Protein AF-S9P5D5-F1 (afdb_monomer)

Radius of gyration: 23.54 Å; Cα contacts (8 Å, |Δi|>4): 338; chains: 1; bounding box: 49×28×83 Å

Solvent-accessible surface area (backbone atoms only — not comparable to full-atom values): 11430 Å² total; per-residue (Å²): 136,85,80,80,78,73,77,80,72,58,59,52,77,38,70,68,33,42,52,42,41,52,22,45,41,43,21,59,66,25,72,74,50,70,51,49,67,52,36,27,52,13,35,52,22,10,43,58,36,42,64,43,55,68,62,37,68,78,39,32,83,41,67,35,84,41,88,90,43,80,36,33,36,44,57,51,28,55,48,21,45,52,46,33,55,52,56,43,63,40,78,21,67,39,20,35,42,36,58,42,40,35,32,29,39,56,44,99,86,72,47,71,45,68,50,39,75,53,76,65,59,102,84,52,74,61,59,74,50,82,43,60,64,91,69,61,72,79,78,71,76,67,58,78,90,52,93,50,43,67,65,38,51,52,57,44,31,73,73,56,34,89,73,33,47,66,35,62,60,87,68,76,43,79,40,58,48,99,85,69,47,77,45,34,36,36,35,56,31,37,33,40,30,68,49,72,53,31,61,76,77,57,58,116

Sequence (204 aa):
MAIVVGACTPFATTQAGKDYTANYNRAVAGEQATDALTLREAYRASRQCGEADYAVREHAGEQLSTVSGPLTMKAASQRCQALTQQLRQKPIQGCGTREFTVFSKIQGDGTWTPPAVLFFSKSEEKSYVPVACPEVPPPPPPPVSEPGFDKVVAALQEKCGPEAQIHIPGEWSLRTNERGVVVRRERTVDCFVKGTRSDWWLEP

Organism: Cystobacter fuscus (strain ATCC 25194 / DSM 2262 / NBRC 100088 / M29) (NCBI:txid1242864)

pLDDT: mean 75.18, std 14.97, range [32.84, 92.5]

Nearest PDB structures (foldseek):
  9brc-assembly1_a  TM=5.171E-01  e=3.123E+00  Rattus norvegicus
  9b8q-assembly1_a  TM=4.304E-01  e=3.123E+00  Rattus norvegicus
  8eau-assembly1_a  TM=2.314E-01  e=1.545E+00  Saccharomyces cerevisiae

Foldseek 3Di:
DDDPPPPPDFPCPDPNVVLLQVLLQLLVVLLPDQALVSLLSNLVSLCVNLPVVVCCVVQVQTWHQHPVGIDGSVRSNVVSVVSNVVSLQDWHQWWFKDKWKWKWWQDPVRDTDQIDTDDDPLPDDPDPDTDPLVPDDDDDPAPDDDPRCVVVVVVVCVVLPVPKDKHFDDDWDFDADPVRHTTMTMTMMMTTHGGIDRHPSNRD

Mean predicted aligned error: 11.99 Å

Secondary structure (DSSP, 8-state):
----------GGGSHHHHHHHHHHHHHHHGGG--SHHHHHHHHHHHHHHHH-HHHHHHSTT-EEEETTEEEEHHHHHHHHHHHHHHHHH--EEEEEEEEEEEEEEB-TTSPBPPPEEE---TT----EEEE-GGGSPPPPPPPP--TT-HHHHHHHHHHH-TTPEEE--SPPEEEE-TTS-EEEEEEEEEEEEEEEESSSSS--

Structure (mmCIF, N/CA/C/O backbone):
data_AF-S9P5D5-F1
#
_entry.id   AF-S9P5D5-F1
#
loop_
_atom_site.group_PDB
_atom_site.id
_atom_site.type_symbol
_atom_site.label_atom_id
_atom_site.label_alt_id
_atom_site.label_comp_id
_atom_site.label_asym_id
_atom_site.label_entity_id
_atom_site.label_seq_id
_atom_site.pdbx_PDB_ins_code
_atom_site.Cartn_x
_atom_site.Cartn_y
_atom_site.Cartn_z
_atom_site.occupancy
_atom_site.B_iso_or_equiv
_atom_site.auth_seq_id
_atom_site.auth_comp_id
_atom_site.auth_asym_id
_atom_site.auth_atom_id
_atom_site.pdbx_PDB_model_num
ATOM 1 N N . MET A 1 1 ? 9.876 18.197 55.977 1.00 40.75 1 MET A N 1
ATOM 2 C CA . MET A 1 1 ? 10.272 17.620 54.676 1.00 40.75 1 MET A CA 1
ATOM 3 C C . MET A 1 1 ? 8.987 17.151 54.006 1.00 40.75 1 MET A C 1
ATOM 5 O O . MET A 1 1 ? 8.393 16.196 54.483 1.00 40.75 1 MET A O 1
ATOM 9 N N . ALA A 1 2 ? 8.460 17.909 53.043 1.00 33.38 2 ALA A N 1
ATOM 10 C CA . ALA A 1 2 ? 7.208 17.567 52.369 1.00 33.38 2 ALA A CA 1
ATOM 11 C C . ALA A 1 2 ? 7.525 16.630 51.198 1.00 33.38 2 ALA A C 1
ATOM 13 O O . ALA A 1 2 ? 8.269 17.007 50.295 1.00 33.38 2 ALA A O 1
ATOM 14 N N . ILE A 1 3 ? 7.002 15.406 51.241 1.00 32.94 3 ILE A N 1
ATOM 15 C CA . ILE A 1 3 ? 7.054 14.482 50.110 1.00 32.94 3 ILE A CA 1
ATOM 16 C C . ILE A 1 3 ? 5.995 14.965 49.121 1.00 32.94 3 ILE A C 1
ATOM 18 O O . ILE A 1 3 ? 4.799 14.905 49.402 1.00 32.94 3 ILE A O 1
ATOM 22 N N . VAL A 1 4 ? 6.445 15.485 47.981 1.00 32.84 4 VAL A N 1
ATOM 23 C CA . VAL A 1 4 ? 5.581 15.746 46.831 1.00 32.84 4 VAL A CA 1
ATOM 24 C C . VAL A 1 4 ? 5.113 14.385 46.329 1.00 32.84 4 VAL A C 1
ATOM 26 O O . VAL A 1 4 ? 5.868 13.654 45.692 1.00 32.84 4 VAL A O 1
ATOM 29 N N . VAL A 1 5 ? 3.875 14.023 46.662 1.00 36.97 5 VAL A N 1
ATOM 30 C CA . VAL A 1 5 ? 3.161 12.924 46.012 1.00 36.97 5 VAL A CA 1
ATOM 31 C C . VAL A 1 5 ? 2.923 13.384 44.579 1.00 36.97 5 VAL A C 1
ATOM 33 O O . VAL A 1 5 ? 1.977 14.119 44.301 1.00 36.97 5 VAL A O 1
ATOM 36 N N . GLY A 1 6 ? 3.843 13.032 43.680 1.00 38.44 6 GLY A N 1
ATOM 37 C CA . GLY A 1 6 ? 3.632 13.187 42.249 1.00 38.44 6 GLY A CA 1
ATOM 38 C C . GLY A 1 6 ? 2.361 12.429 41.893 1.00 38.44 6 GLY A C 1
ATOM 39 O O . GLY A 1 6 ? 2.312 11.207 42.031 1.00 38.44 6 GLY A O 1
ATOM 40 N N . ALA A 1 7 ? 1.310 13.160 41.526 1.00 41.84 7 ALA A N 1
ATOM 41 C CA . ALA A 1 7 ? 0.077 12.567 41.047 1.00 41.84 7 ALA A CA 1
ATOM 42 C C . ALA A 1 7 ? 0.436 11.657 39.868 1.00 41.84 7 ALA A C 1
ATOM 44 O O . ALA A 1 7 ? 0.910 12.132 38.838 1.00 41.84 7 ALA A O 1
ATOM 45 N N . CYS A 1 8 ? 0.269 10.347 40.042 1.00 49.94 8 CYS A N 1
ATOM 46 C CA . CYS A 1 8 ? 0.346 9.402 38.940 1.00 49.94 8 CYS A CA 1
ATOM 47 C C . CYS A 1 8 ? -0.861 9.693 38.051 1.00 49.94 8 CYS A C 1
ATO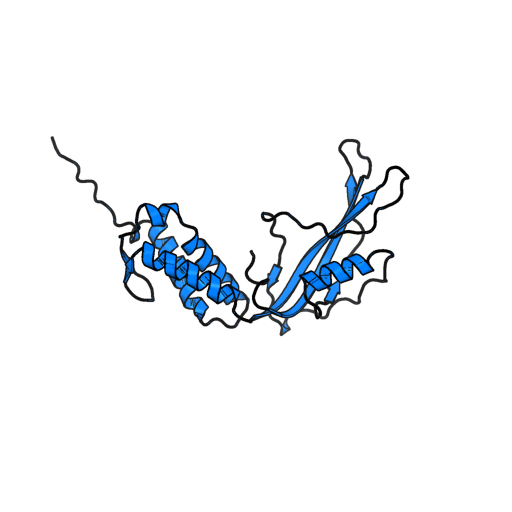M 49 O O . CYS A 1 8 ? -1.966 9.221 38.320 1.00 49.94 8 CYS A O 1
ATOM 51 N N . THR A 1 9 ? -0.691 10.562 37.058 1.00 57.88 9 THR A N 1
ATOM 52 C CA . THR A 1 9 ? -1.731 10.804 36.067 1.00 57.88 9 THR A CA 1
ATOM 53 C C . THR A 1 9 ? -1.923 9.496 35.301 1.00 57.88 9 THR A C 1
ATOM 55 O O . THR A 1 9 ? -0.948 8.996 34.739 1.00 57.88 9 THR A O 1
ATOM 58 N N . PRO A 1 10 ? -3.131 8.908 35.278 1.00 71.88 10 PRO A N 1
ATOM 59 C CA . PRO A 1 10 ? -3.357 7.659 34.559 1.00 71.88 10 PRO A CA 1
ATOM 60 C C . PRO A 1 10 ? -3.035 7.858 33.075 1.00 71.88 10 PRO A C 1
ATOM 62 O O . PRO A 1 10 ? -3.391 8.891 32.502 1.00 71.88 10 PRO A O 1
ATOM 65 N N . PHE A 1 11 ? -2.387 6.888 32.435 1.00 75.94 11 PHE A N 1
ATOM 66 C CA . PHE A 1 11 ? -1.924 6.932 31.047 1.00 75.94 11 PHE A CA 1
ATOM 67 C C . PHE A 1 11 ? -3.012 7.401 30.077 1.00 75.94 11 PHE A C 1
ATOM 69 O O . PHE A 1 11 ? -2.733 8.206 29.192 1.00 75.94 11 PHE A O 1
ATOM 76 N N . ALA A 1 12 ? -4.270 7.001 30.293 1.00 72.31 12 ALA A N 1
ATOM 77 C CA . ALA A 1 12 ? -5.429 7.431 29.500 1.00 72.31 12 ALA A CA 1
ATOM 78 C C . ALA A 1 12 ? -5.621 8.964 29.429 1.00 72.31 12 ALA A C 1
ATOM 80 O O . ALA A 1 12 ? -6.269 9.471 28.516 1.00 72.31 12 ALA A O 1
ATOM 81 N N . THR A 1 13 ? -5.065 9.717 30.382 1.00 79.06 13 THR A N 1
ATOM 82 C CA . THR A 1 13 ? -5.126 11.188 30.418 1.00 79.06 13 THR A CA 1
ATOM 83 C C . THR A 1 13 ? -3.945 11.859 29.717 1.00 79.06 13 THR A C 1
ATOM 85 O O . THR A 1 13 ? -4.041 13.036 29.356 1.00 79.06 13 THR A O 1
ATOM 88 N N . THR A 1 14 ? -2.861 11.115 29.478 1.00 85.06 14 THR A N 1
ATOM 89 C CA . THR A 1 14 ? -1.715 11.575 28.688 1.00 85.06 14 THR A CA 1
ATOM 90 C C . THR A 1 14 ? -2.100 11.706 27.216 1.00 85.06 14 THR A C 1
ATOM 92 O O . THR A 1 14 ? -3.053 11.078 26.749 1.00 85.06 14 THR A O 1
ATOM 95 N N . GLN A 1 15 ? -1.350 12.509 26.456 1.00 84.81 15 GLN A N 1
ATOM 96 C CA . GLN A 1 15 ? -1.576 12.615 25.013 1.00 84.81 15 GLN A CA 1
ATOM 97 C C . GLN A 1 15 ? -1.403 11.256 24.321 1.00 84.81 15 GLN A C 1
ATOM 99 O O . GLN A 1 15 ? -2.251 10.872 23.525 1.00 84.81 15 GLN A O 1
ATOM 104 N N . ALA A 1 16 ? -0.390 10.480 24.719 1.00 81.62 16 ALA A N 1
ATOM 105 C CA . ALA A 1 16 ? -0.155 9.139 24.192 1.00 81.62 16 ALA A CA 1
ATOM 106 C C . ALA A 1 16 ? -1.351 8.197 24.423 1.00 81.62 16 ALA A C 1
ATOM 108 O O . ALA A 1 16 ? -1.747 7.468 23.515 1.00 81.62 16 ALA A O 1
ATOM 109 N N . GLY A 1 17 ? -1.977 8.238 25.605 1.00 83.69 17 GLY A N 1
ATOM 110 C CA . GLY A 1 17 ? -3.173 7.439 25.887 1.00 83.69 17 GLY A CA 1
ATOM 111 C C . GLY A 1 17 ? -4.415 7.888 25.127 1.00 83.69 17 GLY A C 1
ATOM 112 O O . GLY A 1 17 ? -5.202 7.045 24.683 1.00 83.69 17 GLY A O 1
ATOM 113 N N . LYS A 1 18 ? -4.568 9.196 24.901 1.00 87.31 18 LYS A N 1
ATOM 114 C CA . LYS A 1 18 ? -5.629 9.742 24.045 1.00 87.31 18 LYS A CA 1
ATOM 115 C C . LYS A 1 18 ? -5.448 9.315 22.591 1.00 87.31 18 LYS A C 1
ATOM 117 O O . LYS A 1 18 ? -6.405 8.834 21.989 1.00 87.31 18 LYS A O 1
ATOM 122 N N . ASP A 1 19 ? -4.232 9.417 22.059 1.00 87.31 19 ASP A N 1
ATOM 123 C CA . ASP A 1 19 ? -3.905 9.021 20.686 1.00 87.31 19 ASP A CA 1
ATOM 124 C C . ASP A 1 19 ? -4.120 7.518 20.481 1.00 87.31 19 ASP A C 1
ATOM 126 O O . ASP A 1 19 ? -4.740 7.099 19.501 1.00 87.31 19 ASP A O 1
ATOM 130 N N . TYR A 1 20 ? -3.696 6.701 21.450 1.00 88.75 20 TYR A N 1
ATOM 131 C CA . TYR A 1 20 ? -3.927 5.259 21.435 1.00 88.75 20 TYR A CA 1
ATOM 132 C C . TYR A 1 20 ? -5.423 4.927 21.404 1.00 88.75 20 TYR A C 1
ATOM 134 O O . TYR A 1 20 ? -5.883 4.155 20.561 1.00 88.75 20 TYR A O 1
ATOM 142 N N . THR A 1 21 ? -6.204 5.556 22.286 1.00 88.81 21 THR A N 1
ATOM 143 C CA . THR A 1 21 ? -7.660 5.371 22.357 1.00 88.81 21 THR A CA 1
ATOM 144 C C . THR A 1 21 ? -8.338 5.806 21.056 1.00 88.81 21 THR A C 1
ATOM 146 O O . THR A 1 21 ? -9.209 5.104 20.542 1.00 88.81 21 THR A O 1
ATOM 149 N N . ALA A 1 22 ? -7.916 6.931 20.475 1.00 89.50 22 ALA A N 1
ATOM 150 C CA . ALA A 1 22 ? -8.431 7.416 19.200 1.00 8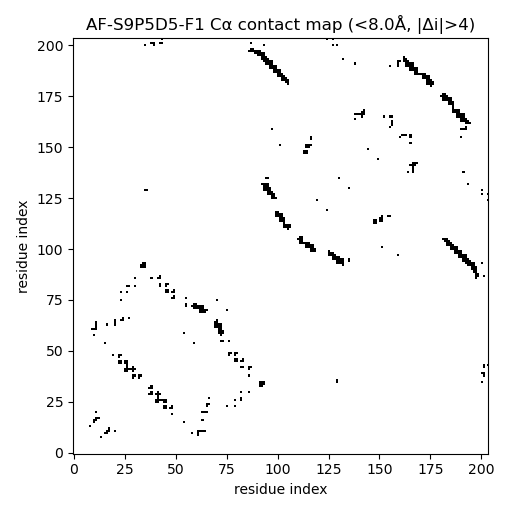9.50 22 ALA A CA 1
ATOM 151 C C . ALA A 1 22 ? -8.112 6.456 18.040 1.00 89.50 22 ALA A C 1
ATOM 153 O O . ALA A 1 22 ? -8.964 6.230 17.180 1.00 89.50 22 ALA A O 1
ATOM 154 N N . ASN A 1 23 ? -6.914 5.867 18.017 1.00 88.81 23 ASN A N 1
ATOM 155 C CA . ASN A 1 23 ? -6.524 4.865 17.023 1.00 88.81 23 ASN A CA 1
ATOM 156 C C . ASN A 1 23 ? -7.337 3.576 17.162 1.00 88.81 23 ASN A C 1
ATOM 158 O O . ASN A 1 23 ? -7.871 3.086 16.169 1.00 88.81 23 ASN A O 1
ATOM 162 N N . TYR A 1 24 ? -7.505 3.071 18.386 1.00 90.44 24 TYR A N 1
ATOM 163 C CA . TYR A 1 24 ? -8.361 1.915 18.647 1.00 90.44 24 TYR A CA 1
ATOM 164 C C . TYR A 1 24 ? -9.801 2.174 18.177 1.00 90.44 24 TYR A C 1
ATOM 166 O O . TYR A 1 24 ? -10.368 1.381 17.430 1.00 90.44 24 TYR A O 1
ATOM 174 N N . ASN A 1 25 ? -10.384 3.314 18.557 1.00 91.44 25 ASN A N 1
ATOM 175 C CA . ASN A 1 25 ? -11.767 3.636 18.208 1.00 91.44 25 ASN A CA 1
ATOM 176 C C . ASN A 1 25 ? -11.964 3.765 16.687 1.00 91.44 25 ASN A C 1
ATOM 178 O O . ASN A 1 25 ? -12.968 3.286 16.167 1.00 91.44 25 ASN A O 1
ATOM 182 N N . ARG A 1 26 ? -10.999 4.355 15.965 1.00 89.44 26 ARG A N 1
ATOM 183 C CA . ARG A 1 26 ? -11.014 4.412 14.491 1.00 89.44 26 ARG A CA 1
ATOM 184 C C . ARG A 1 26 ? -10.905 3.029 13.852 1.00 89.44 26 ARG A C 1
ATOM 186 O O . ARG A 1 26 ? -11.643 2.741 12.914 1.00 89.44 26 ARG A O 1
ATOM 193 N N . ALA A 1 27 ? -10.032 2.168 14.376 1.00 88.19 27 ALA A N 1
ATOM 194 C CA . ALA A 1 27 ? -9.892 0.795 13.900 1.00 88.19 27 ALA A CA 1
ATOM 195 C C . ALA A 1 27 ? -11.203 0.006 14.048 1.00 88.19 27 ALA A C 1
ATOM 197 O O . ALA A 1 27 ? -11.655 -0.611 13.086 1.00 88.19 27 ALA A O 1
ATOM 198 N N . VAL A 1 28 ? -11.839 0.086 15.223 1.00 89.38 28 VAL A N 1
ATOM 199 C CA . VAL A 1 28 ? -13.122 -0.580 15.498 1.00 89.38 28 VAL A CA 1
ATOM 200 C C . VAL A 1 28 ? -14.247 -0.010 14.634 1.00 89.38 28 VAL A C 1
ATOM 202 O O . VAL A 1 28 ? -15.034 -0.769 14.079 1.00 89.38 28 VAL A O 1
ATOM 205 N N . ALA A 1 29 ? -14.321 1.313 14.463 1.00 86.75 29 ALA A N 1
ATOM 206 C CA . ALA A 1 29 ? -15.336 1.930 13.607 1.00 86.75 29 ALA A CA 1
ATOM 207 C C . ALA A 1 29 ? -15.243 1.443 12.149 1.00 86.75 29 ALA A C 1
ATOM 209 O O . ALA A 1 29 ? -16.262 1.232 11.492 1.00 86.75 29 ALA A O 1
ATOM 210 N N . GLY A 1 30 ? -14.028 1.195 11.655 1.00 82.19 30 GLY A N 1
ATOM 211 C CA . GLY A 1 30 ? -13.806 0.645 10.320 1.00 82.19 30 GLY A CA 1
ATOM 212 C C . GLY A 1 30 ? -13.993 -0.869 10.188 1.00 82.19 30 GLY A C 1
ATOM 213 O O . GLY A 1 30 ? -13.927 -1.392 9.074 1.00 82.19 30 GLY A O 1
ATOM 214 N N . GLU A 1 31 ? -14.293 -1.598 11.269 1.00 82.38 31 GLU A N 1
ATOM 215 C CA . GLU A 1 31 ? -14.617 -3.033 11.209 1.00 82.38 31 GLU A CA 1
ATOM 216 C C . GLU A 1 31 ? -15.828 -3.339 10.328 1.00 82.38 31 GLU A C 1
ATOM 218 O O . GLU A 1 31 ? -15.969 -4.469 9.866 1.00 82.38 31 GLU A O 1
ATOM 223 N N . GLN A 1 32 ? -16.697 -2.365 10.067 1.00 81.38 32 GLN A N 1
ATOM 224 C CA . GLN A 1 32 ? -17.862 -2.525 9.191 1.00 81.38 32 GLN A CA 1
ATOM 225 C C . GLN A 1 32 ? -17.715 -1.802 7.856 1.00 81.38 32 GLN A C 1
ATOM 227 O O . GLN A 1 32 ? -18.599 -1.909 7.011 1.00 81.38 32 GLN A O 1
ATOM 232 N N . ALA A 1 33 ? -16.600 -1.105 7.640 1.00 78.38 33 ALA A N 1
ATOM 233 C CA . ALA A 1 33 ? -16.386 -0.396 6.396 1.00 78.38 33 ALA A CA 1
ATOM 234 C C . ALA A 1 33 ? -16.354 -1.371 5.211 1.00 78.38 33 ALA A C 1
ATOM 236 O O . ALA A 1 33 ? -15.864 -2.505 5.313 1.00 78.38 33 ALA A O 1
ATOM 237 N N . THR A 1 34 ? -16.920 -0.904 4.102 1.00 73.19 34 THR A N 1
ATOM 238 C CA . THR A 1 34 ? -17.003 -1.611 2.817 1.00 73.19 34 THR A CA 1
ATOM 239 C C . THR A 1 34 ? -16.310 -0.838 1.699 1.00 73.19 34 THR A C 1
ATOM 241 O O . THR A 1 34 ? -16.028 -1.411 0.651 1.00 73.19 34 THR A O 1
ATOM 244 N N . ASP A 1 35 ? -16.027 0.449 1.906 1.00 74.44 35 ASP A N 1
ATOM 245 C CA . ASP A 1 35 ? -15.253 1.282 0.995 1.00 74.44 35 ASP A CA 1
ATOM 246 C C . ASP A 1 35 ? -13.748 1.201 1.297 1.00 74.44 35 ASP A C 1
ATOM 248 O O . ASP A 1 35 ? -13.311 1.018 2.437 1.00 74.44 35 ASP A O 1
ATOM 252 N N . ALA A 1 36 ? -12.935 1.349 0.251 1.00 72.50 36 ALA A N 1
ATOM 253 C CA . ALA A 1 36 ? -11.486 1.206 0.349 1.00 72.50 36 ALA A CA 1
ATOM 254 C C . ALA A 1 36 ? -10.807 2.292 1.187 1.00 72.50 36 ALA A C 1
ATOM 256 O O . ALA A 1 36 ? -9.793 2.011 1.829 1.00 72.50 36 ALA A O 1
ATOM 257 N N . LEU A 1 37 ? -11.345 3.514 1.193 1.00 75.56 37 LEU A N 1
ATOM 258 C CA . LEU A 1 37 ? -10.743 4.633 1.911 1.00 75.56 37 LEU A CA 1
ATOM 259 C C . LEU A 1 37 ? -10.851 4.416 3.423 1.00 75.56 37 LEU A C 1
ATOM 261 O O . LEU A 1 37 ? -9.835 4.379 4.117 1.00 75.56 37 LEU A O 1
ATOM 265 N N . THR A 1 38 ? -12.065 4.172 3.911 1.00 79.00 38 THR A N 1
ATOM 266 C CA . THR A 1 38 ? -12.339 3.959 5.333 1.00 79.00 38 THR A CA 1
ATOM 267 C C . THR A 1 38 ? -11.650 2.697 5.851 1.00 79.00 38 THR A C 1
ATOM 269 O O . THR A 1 38 ? -11.083 2.703 6.944 1.00 79.00 38 THR A O 1
ATOM 272 N N . LEU A 1 39 ? -11.613 1.616 5.061 1.00 77.69 39 LEU A N 1
ATOM 273 C CA . LEU A 1 39 ? -10.873 0.402 5.428 1.00 77.69 39 LEU A CA 1
ATOM 274 C C . LEU A 1 39 ? -9.359 0.640 5.529 1.00 77.69 39 LEU A C 1
ATOM 276 O O . LEU A 1 39 ? -8.724 0.113 6.446 1.00 77.69 39 LEU A O 1
ATOM 280 N N . ARG A 1 40 ? -8.776 1.461 4.644 1.00 78.25 40 ARG A N 1
ATOM 281 C CA . ARG A 1 40 ? -7.354 1.840 4.717 1.00 78.25 40 ARG A CA 1
ATOM 282 C C . ARG A 1 40 ? -7.051 2.661 5.961 1.00 78.25 40 ARG A C 1
ATOM 284 O O . ARG A 1 40 ? -6.054 2.399 6.634 1.00 78.25 40 ARG A O 1
ATOM 291 N N . GLU A 1 41 ? -7.897 3.631 6.286 1.00 82.75 41 GLU A N 1
ATOM 292 C CA . GLU A 1 41 ? -7.750 4.427 7.506 1.00 82.75 41 GLU A CA 1
ATOM 293 C C . GLU A 1 41 ? -7.852 3.559 8.763 1.00 82.75 41 GLU A C 1
ATOM 295 O O . GLU A 1 41 ? -7.008 3.662 9.657 1.00 82.75 41 GLU A O 1
ATOM 300 N N . ALA A 1 42 ? -8.824 2.648 8.800 1.00 85.69 42 ALA A N 1
ATOM 301 C CA . ALA A 1 42 ? -9.013 1.713 9.900 1.00 85.69 42 ALA A CA 1
ATOM 302 C C . ALA A 1 42 ? -7.816 0.774 10.081 1.00 85.69 42 ALA A C 1
ATOM 304 O O . ALA A 1 42 ? -7.365 0.569 11.207 1.00 85.69 42 ALA A O 1
ATOM 305 N N . TYR A 1 43 ? -7.254 0.259 8.985 1.00 84.69 43 TYR A N 1
ATOM 306 C CA . TYR A 1 43 ? -6.056 -0.579 9.023 1.00 84.69 43 TYR A CA 1
ATOM 307 C C . TYR A 1 43 ? -4.819 0.191 9.499 1.00 84.69 43 TYR A C 1
ATOM 309 O O . TYR A 1 43 ? -4.039 -0.312 10.309 1.00 84.69 43 TYR A O 1
ATOM 317 N N . ARG A 1 44 ? -4.628 1.436 9.039 1.00 84.75 44 ARG A N 1
ATOM 318 C CA . ARG A 1 44 ? -3.532 2.293 9.523 1.00 84.75 44 ARG A CA 1
ATOM 319 C C . ARG A 1 44 ? -3.659 2.539 11.026 1.00 84.75 44 ARG A C 1
ATOM 321 O O . ARG A 1 44 ? -2.678 2.387 11.753 1.00 84.75 44 ARG A O 1
ATOM 328 N N . ALA A 1 45 ? -4.866 2.852 11.492 1.00 87.44 45 ALA A N 1
ATOM 329 C CA . ALA A 1 45 ? -5.144 3.053 12.908 1.00 87.44 45 ALA A CA 1
ATOM 330 C C . ALA A 1 45 ? -4.929 1.765 13.729 1.00 87.44 45 ALA A C 1
ATOM 332 O O . ALA A 1 45 ? -4.316 1.818 14.798 1.00 87.44 45 ALA A O 1
ATOM 333 N N . SER A 1 46 ? -5.352 0.600 13.217 1.00 87.31 46 SER A N 1
ATOM 334 C CA . SER A 1 46 ? -5.173 -0.690 13.897 1.00 87.31 46 SER A CA 1
ATOM 335 C C . SER A 1 46 ? -3.699 -1.084 14.005 1.00 87.31 46 SER A C 1
ATOM 337 O O . SER A 1 46 ? -3.274 -1.552 15.061 1.00 87.31 46 SER A O 1
ATOM 339 N N . ARG A 1 47 ? -2.896 -0.833 12.960 1.00 86.44 47 ARG A N 1
ATOM 340 C CA . ARG A 1 47 ? -1.441 -1.046 12.993 1.00 86.44 47 ARG A CA 1
ATOM 341 C C . ARG A 1 47 ? -0.750 -0.152 14.006 1.00 86.44 47 ARG A C 1
ATOM 343 O O . ARG A 1 47 ? -0.026 -0.662 14.852 1.00 86.44 47 ARG A O 1
ATOM 350 N N . GLN A 1 48 ? -1.007 1.155 13.963 1.00 86.50 48 GLN A N 1
ATOM 351 C CA . GLN A 1 48 ? -0.410 2.106 14.908 1.00 86.50 48 GLN A CA 1
ATOM 352 C C . GLN A 1 48 ? -0.748 1.749 16.361 1.00 86.50 48 GLN A C 1
ATOM 354 O O . GLN A 1 48 ? 0.107 1.822 17.239 1.00 86.50 48 GLN A O 1
ATOM 359 N N . CYS A 1 49 ? -1.981 1.307 16.607 1.00 86.00 49 CYS A N 1
ATOM 360 C CA . CYS A 1 49 ? -2.408 0.792 17.904 1.00 86.00 49 CYS A CA 1
ATOM 361 C C . CYS A 1 49 ? -1.668 -0.506 18.305 1.00 86.00 49 CYS A C 1
ATOM 363 O O . CYS A 1 49 ? -1.247 -0.661 19.453 1.00 86.00 49 CYS A O 1
ATOM 365 N N . GLY A 1 50 ? -1.492 -1.450 17.375 1.00 81.31 50 GLY A N 1
ATOM 366 C CA . GLY A 1 50 ? -0.820 -2.729 17.630 1.00 81.31 50 GLY A CA 1
ATOM 367 C C . GLY A 1 50 ? 0.706 -2.642 17.779 1.00 81.31 50 GLY A C 1
ATOM 368 O O . GLY A 1 50 ? 1.282 -3.483 18.466 1.00 81.31 50 GLY A O 1
ATOM 369 N N . GLU A 1 51 ? 1.348 -1.644 17.163 1.00 79.12 51 GLU A N 1
ATOM 370 C CA . GLU A 1 51 ? 2.810 -1.449 17.122 1.00 79.12 51 GLU A CA 1
ATOM 371 C C . GLU A 1 51 ? 3.360 -0.538 18.234 1.00 79.12 51 GLU A C 1
ATOM 373 O O . GLU A 1 51 ? 4.577 -0.405 18.362 1.00 79.12 51 GLU A O 1
ATOM 378 N N . ALA A 1 52 ? 2.508 0.075 19.065 1.00 78.31 52 ALA A N 1
ATOM 379 C CA . ALA A 1 52 ? 2.926 0.945 20.172 1.00 78.31 52 ALA A CA 1
ATOM 380 C C . ALA A 1 52 ? 3.501 0.153 21.370 1.00 78.31 52 ALA A C 1
ATOM 382 O O . ALA A 1 52 ? 3.024 0.234 22.502 1.00 78.31 52 ALA A O 1
ATOM 383 N N . ASP A 1 53 ? 4.547 -0.623 21.104 1.00 73.50 53 ASP A N 1
ATOM 384 C CA . ASP A 1 53 ? 5.133 -1.640 21.977 1.00 73.50 53 ASP A CA 1
ATOM 385 C C . ASP A 1 53 ? 5.616 -1.054 23.316 1.00 73.50 53 ASP A C 1
ATOM 387 O O . ASP A 1 53 ? 5.361 -1.614 24.379 1.00 73.50 53 ASP A O 1
ATOM 391 N N . TYR A 1 54 ? 6.216 0.140 23.295 1.00 77.06 54 TYR A N 1
ATOM 392 C CA . TYR A 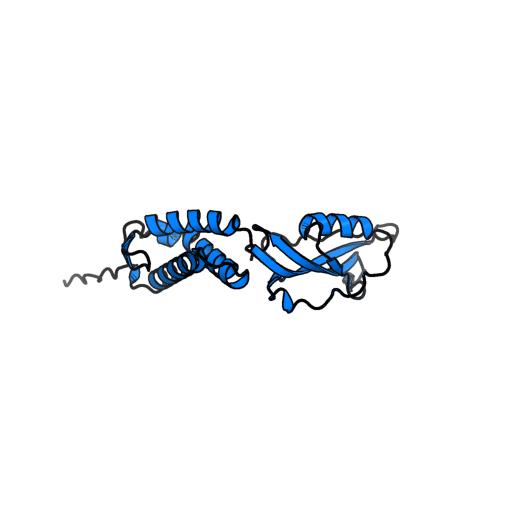1 54 ? 6.613 0.857 24.512 1.00 77.06 54 TYR A CA 1
ATOM 393 C C . TYR A 1 54 ? 5.417 1.151 25.436 1.00 77.06 54 TYR A C 1
ATOM 395 O O . TYR A 1 54 ? 5.425 0.764 26.604 1.00 77.06 54 TYR A O 1
ATOM 403 N N . ALA A 1 55 ? 4.353 1.753 24.894 1.00 77.19 55 ALA A N 1
ATOM 404 C CA . ALA A 1 55 ? 3.160 2.109 25.661 1.00 77.19 55 ALA A CA 1
ATOM 405 C C . ALA A 1 55 ? 2.438 0.867 26.209 1.00 77.19 55 ALA A C 1
ATOM 407 O O . ALA A 1 55 ? 1.936 0.877 27.3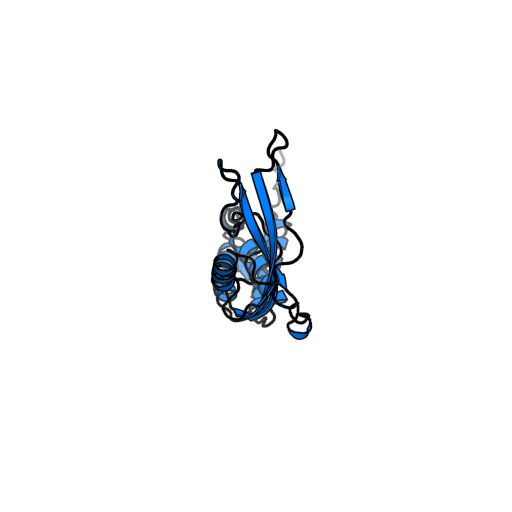33 1.00 77.19 55 ALA A O 1
ATOM 408 N N . VAL A 1 56 ? 2.414 -0.225 25.437 1.00 82.44 56 VAL A N 1
ATOM 409 C CA . VAL A 1 56 ? 1.803 -1.491 25.862 1.00 82.44 56 VAL A CA 1
ATOM 410 C C . VAL A 1 56 ? 2.604 -2.157 26.979 1.00 82.44 56 VAL A C 1
ATOM 412 O O . VAL A 1 56 ? 1.996 -2.700 27.899 1.00 82.44 56 VAL A O 1
ATOM 415 N N . ARG A 1 57 ? 3.942 -2.116 26.936 1.00 83.69 57 ARG A N 1
ATOM 416 C CA . ARG A 1 57 ? 4.796 -2.704 27.981 1.00 83.69 57 ARG A CA 1
ATOM 417 C C . ARG A 1 57 ? 4.706 -1.946 29.302 1.00 83.69 57 ARG A C 1
ATOM 419 O O . ARG A 1 57 ? 4.559 -2.587 30.338 1.00 83.69 57 ARG A O 1
ATOM 426 N N . GLU A 1 58 ? 4.783 -0.616 29.274 1.00 84.00 58 GLU A N 1
ATOM 427 C CA . GLU A 1 58 ? 4.806 0.196 30.499 1.00 84.00 58 GLU A CA 1
ATOM 428 C C . GLU A 1 58 ? 3.432 0.331 31.165 1.00 84.00 58 GLU A C 1
ATOM 430 O O . GLU A 1 58 ? 3.346 0.349 32.391 1.00 84.00 58 GLU A O 1
ATOM 435 N N . HIS A 1 59 ? 2.351 0.349 30.378 1.00 85.44 59 HIS A N 1
ATOM 436 C CA . HIS A 1 59 ? 0.997 0.625 30.875 1.00 85.44 59 HIS A CA 1
ATOM 437 C C . HIS A 1 59 ? 0.029 -0.549 30.686 1.00 85.44 59 HIS A C 1
ATOM 439 O O . HIS A 1 59 ? -1.184 -0.360 30.648 1.00 85.44 59 HIS A O 1
ATOM 445 N N . ALA A 1 60 ? 0.539 -1.782 30.580 1.00 83.88 60 ALA A N 1
ATOM 446 C CA . ALA A 1 60 ? -0.231 -2.979 30.218 1.00 83.88 60 ALA A CA 1
ATOM 447 C C . ALA A 1 60 ? -1.542 -3.176 31.011 1.00 83.88 60 ALA A C 1
ATOM 449 O O . ALA A 1 60 ? -2.534 -3.654 30.451 1.00 83.88 60 ALA A O 1
ATOM 450 N N . GLY A 1 61 ? -1.527 -2.853 32.310 1.00 85.81 61 GLY A N 1
ATOM 451 C CA . GLY A 1 61 ? -2.656 -3.018 33.232 1.00 85.81 61 GLY A CA 1
ATOM 452 C C . GLY A 1 61 ? -3.585 -1.807 33.338 1.00 85.81 61 GLY A C 1
ATOM 453 O O . GLY A 1 61 ? -4.618 -1.900 33.999 1.00 85.81 61 GLY A O 1
ATOM 454 N N . GLU A 1 62 ? -3.243 -0.684 32.711 1.00 87.81 62 GLU A N 1
ATOM 455 C CA . GLU A 1 62 ? -4.044 0.532 32.794 1.00 87.81 62 GLU A CA 1
ATOM 456 C C . GLU A 1 62 ? -5.302 0.446 31.931 1.00 87.81 62 GLU A C 1
ATOM 458 O O . GLU A 1 62 ? -5.302 -0.154 30.853 1.00 87.81 62 GLU A O 1
ATOM 463 N N . GLN A 1 63 ? -6.386 1.042 32.429 1.00 89.00 63 GLN A N 1
ATOM 464 C CA . GLN A 1 63 ? -7.688 1.044 31.770 1.00 89.00 63 GLN A CA 1
ATOM 465 C C . GLN A 1 63 ? -7.786 2.179 30.748 1.00 89.00 63 GLN A C 1
ATOM 467 O O . GLN A 1 63 ? -7.463 3.331 31.038 1.00 89.00 63 GLN A O 1
ATOM 472 N N . LEU A 1 64 ? -8.302 1.846 29.570 1.00 86.69 64 LEU A N 1
ATOM 473 C CA . LEU A 1 64 ? -8.642 2.757 28.488 1.00 86.69 64 LEU A CA 1
ATOM 474 C C . LEU A 1 64 ? -10.159 2.795 28.313 1.00 86.69 64 LEU A C 1
ATOM 476 O O . LEU A 1 64 ? -10.815 1.754 28.258 1.00 86.69 64 LEU A O 1
ATOM 480 N N . SER A 1 65 ? -10.715 3.994 28.161 1.00 88.31 65 SER A N 1
ATOM 481 C CA . SER A 1 65 ? -12.131 4.185 27.840 1.00 88.31 65 SER A CA 1
ATOM 482 C C . SER A 1 65 ? -12.333 4.118 26.327 1.00 88.31 65 SER A C 1
ATOM 484 O O . SER A 1 65 ? -12.140 5.112 25.630 1.00 88.31 65 SER A O 1
ATOM 486 N N . THR A 1 66 ? -12.708 2.949 25.808 1.00 87.19 66 THR A N 1
ATOM 487 C CA . THR A 1 66 ? -12.912 2.737 24.365 1.00 87.19 66 THR A CA 1
ATOM 488 C C . THR A 1 66 ? -14.393 2.724 23.982 1.00 87.19 66 THR A C 1
ATOM 490 O O . THR A 1 66 ? -15.265 2.561 24.837 1.00 87.19 66 THR A O 1
ATOM 493 N N . VAL A 1 67 ? -14.696 2.826 22.683 1.00 86.69 67 VAL A N 1
ATOM 494 C CA . VAL A 1 67 ? -16.070 2.672 22.157 1.00 86.69 67 VAL A CA 1
ATOM 495 C C . VAL A 1 67 ? -16.671 1.288 22.422 1.00 86.69 67 VAL A C 1
ATOM 497 O O . VAL A 1 67 ? -17.887 1.135 22.410 1.00 86.69 67 VAL A O 1
ATOM 500 N N . SER A 1 68 ? -15.838 0.276 22.687 1.00 85.06 68 SER A N 1
ATOM 501 C CA . SER A 1 68 ? -16.271 -1.081 23.047 1.00 85.06 68 SER A CA 1
ATOM 502 C C . SER A 1 68 ? -16.411 -1.290 24.560 1.00 85.06 68 SER A C 1
ATOM 504 O O . SER A 1 68 ? -16.584 -2.425 24.999 1.00 85.06 68 SER A O 1
ATOM 506 N N . GLY A 1 69 ? -16.307 -0.222 25.356 1.00 88.75 69 GLY A N 1
ATOM 507 C CA . GLY A 1 69 ? -16.241 -0.278 26.814 1.00 88.75 69 GLY A CA 1
ATOM 508 C C . GLY A 1 69 ? -14.807 -0.196 27.359 1.00 88.75 69 GLY A C 1
ATOM 509 O O . GLY A 1 69 ? -13.848 -0.045 26.593 1.00 88.75 69 GLY A O 1
ATOM 510 N N . PRO A 1 70 ? -14.640 -0.243 28.691 1.00 89.94 70 PRO A N 1
ATOM 511 C CA . PRO A 1 70 ? -13.327 -0.187 29.321 1.00 89.94 70 PRO A CA 1
ATOM 512 C C . PRO A 1 70 ? -12.503 -1.436 28.985 1.00 89.94 70 PRO A C 1
ATOM 514 O O . PRO A 1 70 ? -12.973 -2.563 29.149 1.00 89.94 70 PRO A O 1
ATOM 517 N N . LEU A 1 71 ? -11.272 -1.232 28.518 1.00 90.12 71 LEU A N 1
ATOM 518 C CA . LEU A 1 71 ? -10.317 -2.295 28.203 1.00 90.12 71 LEU A CA 1
ATOM 519 C C . LEU A 1 71 ? -8.957 -1.973 28.809 1.00 90.12 71 LEU A C 1
ATOM 521 O O . LEU A 1 71 ? -8.541 -0.818 28.829 1.00 90.12 71 LEU A O 1
ATOM 525 N N . THR A 1 72 ? -8.216 -2.999 29.225 1.00 90.62 72 THR A N 1
ATOM 526 C CA . THR A 1 72 ? -6.805 -2.803 29.573 1.00 90.62 72 THR A CA 1
ATOM 527 C C . THR A 1 72 ? -5.987 -2.523 28.318 1.00 90.62 72 THR A C 1
ATOM 529 O O . THR A 1 72 ? -6.304 -3.025 27.236 1.00 90.62 72 THR A O 1
ATOM 532 N N . MET A 1 73 ? -4.892 -1.779 28.460 1.00 87.38 73 MET A N 1
ATOM 533 C CA . MET A 1 73 ? -3.963 -1.499 27.362 1.00 87.38 73 MET A CA 1
ATOM 534 C C . MET A 1 73 ? -3.508 -2.775 26.636 1.00 87.38 73 MET A C 1
ATOM 536 O O . MET A 1 73 ? -3.513 -2.846 25.407 1.00 87.38 73 MET A O 1
ATOM 540 N N . LYS A 1 74 ? -3.180 -3.832 27.391 1.00 90.12 74 LYS A N 1
ATOM 541 C CA . LYS A 1 74 ? -2.805 -5.129 26.812 1.00 90.12 74 LYS A CA 1
ATOM 542 C C . LYS A 1 74 ? -3.939 -5.750 25.987 1.00 90.12 74 LYS A C 1
ATOM 544 O O . LYS A 1 74 ? -3.683 -6.252 24.895 1.00 90.12 74 LYS A O 1
ATOM 549 N N . ALA A 1 75 ? -5.175 -5.714 26.488 1.00 90.94 75 ALA A N 1
ATOM 550 C CA . ALA A 1 75 ? -6.329 -6.263 25.776 1.00 90.94 75 ALA A CA 1
ATOM 551 C C . ALA A 1 75 ? -6.652 -5.456 24.507 1.00 90.94 75 ALA A C 1
ATOM 553 O O . ALA A 1 75 ? -6.932 -6.040 23.458 1.00 90.94 75 ALA A O 1
ATOM 554 N N . ALA A 1 76 ? -6.553 -4.125 24.577 1.00 90.50 76 ALA A N 1
ATOM 555 C CA . ALA A 1 76 ? -6.732 -3.242 23.429 1.00 90.50 76 ALA A CA 1
ATOM 556 C C . ALA A 1 76 ? -5.684 -3.518 22.334 1.00 90.50 76 ALA A C 1
ATOM 558 O O . ALA A 1 76 ? -6.047 -3.670 21.169 1.00 90.50 76 ALA A O 1
ATOM 559 N N . SER A 1 77 ? -4.411 -3.692 22.710 1.00 90.56 77 SER A N 1
ATOM 560 C CA . SER A 1 77 ? -3.322 -4.039 21.784 1.00 90.56 77 SER A CA 1
ATOM 561 C C . SER A 1 77 ? -3.544 -5.376 21.078 1.00 90.56 77 SER A C 1
ATOM 563 O O . SER A 1 77 ? -3.480 -5.448 19.849 1.00 90.56 77 SER A O 1
ATOM 565 N N . GLN A 1 78 ? -3.884 -6.425 21.831 1.00 91.94 78 GLN A N 1
ATOM 566 C CA . GLN A 1 78 ? -4.184 -7.743 21.264 1.00 91.94 78 GLN A CA 1
ATOM 567 C C . GLN A 1 78 ? -5.351 -7.678 20.275 1.00 91.94 78 GLN A C 1
ATOM 569 O O . GLN A 1 78 ? -5.294 -8.269 19.195 1.00 91.94 78 GLN A O 1
ATOM 574 N N . ARG A 1 79 ? -6.393 -6.907 20.607 1.00 92.50 79 ARG A N 1
ATOM 575 C CA . ARG A 1 79 ? -7.522 -6.695 19.704 1.00 92.50 79 ARG A CA 1
ATOM 576 C C . ARG A 1 79 ? -7.118 -5.907 18.460 1.00 92.50 79 ARG A C 1
ATOM 578 O O . ARG A 1 79 ? -7.498 -6.309 17.370 1.00 92.50 79 ARG A O 1
ATOM 585 N N . CYS A 1 80 ? -6.290 -4.871 18.573 1.00 91.69 80 CYS A N 1
ATOM 586 C CA . CYS A 1 80 ? -5.752 -4.153 17.413 1.00 91.69 80 CYS A CA 1
ATOM 587 C C . CYS A 1 80 ? -4.926 -5.054 16.479 1.00 91.69 80 CYS A C 1
ATOM 589 O O . CYS A 1 80 ? -5.034 -4.938 15.256 1.00 91.69 80 CYS A O 1
ATOM 591 N N . GLN A 1 81 ? -4.145 -5.992 17.020 1.00 90.19 81 GLN A N 1
ATOM 592 C CA . GLN A 1 81 ? -3.412 -6.975 16.213 1.00 90.19 81 GLN A CA 1
ATOM 593 C C . GLN A 1 81 ? -4.362 -7.926 15.470 1.00 90.19 81 GLN A C 1
ATOM 595 O O . GLN A 1 81 ? -4.201 -8.131 14.265 1.00 90.19 81 GLN A O 1
ATOM 600 N N . ALA A 1 82 ? -5.386 -8.448 16.152 1.00 90.25 82 ALA A N 1
ATOM 601 C CA . ALA A 1 82 ? -6.414 -9.281 15.527 1.00 90.25 82 ALA A CA 1
ATOM 602 C C . ALA A 1 82 ? -7.190 -8.514 14.440 1.00 90.25 82 ALA A C 1
ATOM 604 O O . ALA A 1 82 ? -7.380 -9.017 13.334 1.00 90.25 82 ALA A O 1
ATOM 605 N N . LEU A 1 83 ? -7.556 -7.260 14.718 1.00 89.38 83 LEU A N 1
ATOM 606 C CA . LEU A 1 83 ? -8.235 -6.381 13.769 1.00 89.38 83 LEU A CA 1
ATOM 607 C C . LEU A 1 83 ? -7.393 -6.092 12.539 1.00 89.38 83 LEU A C 1
ATOM 609 O O . LEU A 1 83 ? -7.901 -6.141 11.426 1.00 89.38 83 LEU A O 1
ATOM 613 N N . THR A 1 84 ? -6.095 -5.865 12.715 1.00 87.12 84 THR A N 1
ATOM 614 C CA . THR A 1 84 ? -5.170 -5.677 11.592 1.00 87.12 84 THR A CA 1
ATOM 615 C C . THR A 1 84 ? -5.191 -6.887 10.655 1.00 87.12 84 THR A C 1
ATOM 617 O O . THR A 1 84 ? -5.254 -6.722 9.437 1.00 87.12 84 THR A O 1
ATOM 620 N N . GLN A 1 85 ? -5.188 -8.106 11.205 1.00 84.00 85 GLN A N 1
ATOM 621 C CA . GLN A 1 85 ? -5.278 -9.332 10.406 1.00 84.00 85 GLN A CA 1
ATOM 622 C C . GLN A 1 85 ? -6.635 -9.461 9.704 1.00 84.00 85 GLN A C 1
ATOM 624 O O . GLN A 1 85 ? -6.673 -9.777 8.517 1.00 84.00 85 GLN A O 1
ATOM 629 N N . GLN A 1 86 ? -7.732 -9.173 10.408 1.00 85.25 86 GLN A N 1
ATOM 630 C CA . GLN A 1 86 ? -9.082 -9.228 9.848 1.00 85.25 86 GLN A CA 1
ATOM 631 C C . GLN A 1 86 ? -9.268 -8.218 8.712 1.00 85.25 86 GLN A C 1
ATOM 633 O O . GLN A 1 86 ? -9.718 -8.587 7.631 1.00 85.25 86 GLN A O 1
ATOM 638 N N . LEU A 1 87 ? -8.892 -6.955 8.934 1.00 81.38 87 LEU A N 1
ATOM 639 C CA . LEU A 1 87 ? -8.977 -5.893 7.934 1.00 81.38 87 LEU A CA 1
ATOM 640 C C . LEU A 1 87 ? -8.156 -6.254 6.689 1.00 81.38 87 LEU A C 1
ATOM 642 O O . LEU A 1 87 ? -8.653 -6.078 5.583 1.00 81.38 87 LEU A O 1
ATOM 646 N N . ARG A 1 88 ? -6.972 -6.867 6.854 1.00 76.50 88 ARG A N 1
ATOM 647 C CA . ARG A 1 88 ? -6.129 -7.351 5.741 1.00 76.50 88 ARG A CA 1
ATOM 648 C C . ARG A 1 88 ? -6.764 -8.454 4.893 1.00 76.50 88 ARG A C 1
ATOM 650 O O . ARG A 1 88 ? -6.385 -8.650 3.743 1.00 76.50 88 ARG A O 1
ATOM 657 N N . GLN A 1 89 ? -7.690 -9.216 5.459 1.00 76.69 89 GLN A N 1
ATOM 658 C CA . GLN A 1 89 ? -8.357 -10.314 4.760 1.00 76.69 89 GLN A CA 1
ATOM 659 C C . GLN A 1 89 ? -9.678 -9.887 4.122 1.00 76.69 89 GLN A C 1
ATOM 661 O O . GLN A 1 89 ? -10.266 -10.660 3.365 1.00 76.69 89 GLN A O 1
ATOM 666 N N . LYS A 1 90 ? -10.159 -8.671 4.397 1.00 74.75 90 LYS A N 1
ATOM 667 C CA . LYS A 1 90 ? -11.430 -8.214 3.850 1.00 74.75 90 LYS A CA 1
ATOM 668 C C . LYS A 1 90 ? -11.332 -8.020 2.341 1.00 74.75 90 LYS A C 1
ATOM 670 O O . LYS A 1 90 ? -10.482 -7.256 1.899 1.00 74.75 90 LYS A O 1
ATOM 675 N N . PRO A 1 91 ? -12.207 -8.644 1.539 1.00 65.81 91 PRO A N 1
ATOM 676 C CA . PRO A 1 91 ? -12.308 -8.316 0.128 1.00 65.81 91 PRO A CA 1
ATOM 677 C C . PRO A 1 91 ? -12.881 -6.904 -0.015 1.00 65.81 91 PRO A C 1
ATOM 679 O O . PRO A 1 91 ? -13.966 -6.620 0.490 1.00 65.81 91 PRO A O 1
ATOM 682 N N . ILE A 1 92 ? -12.160 -6.022 -0.702 1.00 63.94 92 ILE A N 1
ATOM 683 C CA . ILE A 1 92 ? -12.591 -4.643 -0.938 1.00 63.94 92 ILE A CA 1
ATOM 684 C C . ILE A 1 92 ? -12.663 -4.411 -2.434 1.00 63.94 92 ILE A C 1
ATOM 686 O O . ILE A 1 92 ? -11.689 -4.686 -3.136 1.00 63.94 92 ILE A O 1
ATOM 690 N N . GLN A 1 93 ? -13.788 -3.876 -2.911 1.00 59.69 93 GLN A N 1
ATOM 691 C CA . GLN A 1 93 ? -13.845 -3.277 -4.240 1.00 59.69 93 GLN A CA 1
ATOM 692 C C . GLN A 1 93 ? -13.114 -1.940 -4.185 1.00 59.69 93 GLN A C 1
ATOM 694 O O . GLN A 1 93 ? -13.647 -0.938 -3.711 1.00 59.69 93 GLN A O 1
ATOM 699 N N . GLY A 1 94 ? -11.854 -1.959 -4.597 1.00 59.25 94 GLY A N 1
ATOM 700 C CA . GLY A 1 94 ? -11.023 -0.776 -4.709 1.00 59.25 94 GLY A CA 1
ATOM 701 C C . GLY A 1 94 ? -10.807 -0.463 -6.176 1.00 59.25 94 GLY A C 1
ATOM 702 O O . GLY A 1 94 ? -10.645 -1.367 -7.001 1.00 59.25 94 GLY A O 1
ATOM 703 N N . CYS A 1 95 ? -10.788 0.820 -6.501 1.00 68.69 95 CYS A N 1
ATOM 704 C CA . CYS A 1 95 ? -10.235 1.260 -7.758 1.00 68.69 95 CYS A CA 1
ATOM 705 C C . CYS A 1 95 ? -9.172 2.315 -7.500 1.00 68.69 95 CYS A C 1
ATOM 707 O O . CYS A 1 95 ? -9.240 3.071 -6.531 1.00 68.69 95 CYS A O 1
ATOM 709 N N . GLY A 1 96 ? -8.166 2.351 -8.360 1.00 70.50 96 GLY A N 1
ATOM 710 C CA . GLY A 1 96 ? -7.170 3.399 -8.290 1.00 70.50 96 GLY A CA 1
ATOM 711 C C . GLY A 1 96 ? -5.925 3.115 -9.083 1.00 70.50 96 GLY A C 1
ATOM 712 O O . GLY A 1 96 ? -5.840 2.127 -9.818 1.00 70.50 96 GLY A O 1
ATOM 713 N N . THR A 1 97 ? -4.979 4.027 -8.918 1.00 73.06 97 THR A N 1
ATOM 714 C CA . THR A 1 97 ? -3.729 4.028 -9.659 1.00 73.06 97 THR A CA 1
ATOM 715 C C . THR A 1 97 ? -2.586 3.735 -8.708 1.00 73.06 97 THR A C 1
ATOM 717 O O . THR A 1 97 ? -2.501 4.309 -7.617 1.00 73.06 97 THR A O 1
ATOM 720 N N . ARG A 1 98 ? -1.711 2.821 -9.120 1.00 72.75 98 ARG A N 1
ATOM 721 C CA . ARG A 1 98 ? -0.442 2.559 -8.450 1.00 72.75 98 ARG A CA 1
ATOM 722 C C . ARG A 1 98 ? 0.702 2.843 -9.399 1.00 72.75 98 ARG A C 1
ATOM 724 O O . ARG A 1 98 ? 0.735 2.300 -10.498 1.00 72.75 98 ARG A O 1
ATOM 731 N N . GLU A 1 99 ? 1.649 3.633 -8.932 1.00 76.38 99 GLU A N 1
ATOM 732 C CA . GLU A 1 99 ? 2.832 3.986 -9.700 1.00 76.38 99 GLU A CA 1
ATOM 733 C C . GLU A 1 99 ? 3.969 2.997 -9.406 1.00 76.38 99 GLU A C 1
ATOM 735 O O . GLU A 1 99 ? 4.255 2.635 -8.263 1.00 76.38 99 GLU A O 1
ATOM 740 N N . PHE A 1 100 ? 4.639 2.553 -10.460 1.00 78.88 100 PHE A N 1
ATOM 741 C CA . PHE A 1 100 ? 5.850 1.747 -10.424 1.00 78.88 100 PHE A CA 1
ATOM 742 C C . PHE A 1 100 ? 6.948 2.473 -11.184 1.00 78.88 100 PHE A C 1
ATOM 744 O O . PHE A 1 100 ? 6.687 3.228 -12.114 1.00 78.88 100 PHE A O 1
ATOM 751 N N . THR A 1 101 ? 8.203 2.215 -10.837 1.00 83.81 101 THR A N 1
ATOM 752 C CA . THR A 1 101 ? 9.330 2.661 -11.658 1.00 83.81 101 THR A CA 1
ATOM 753 C C . THR A 1 101 ? 9.920 1.466 -12.377 1.00 83.81 101 THR A C 1
ATOM 755 O O . THR A 1 101 ? 10.199 0.439 -11.771 1.00 83.81 101 THR A O 1
ATOM 758 N N . VAL A 1 102 ? 10.150 1.603 -13.674 1.00 86.81 102 VAL A N 1
ATOM 759 C CA . VAL A 1 102 ? 10.874 0.638 -14.500 1.00 86.81 102 VAL A CA 1
ATOM 760 C C . VAL A 1 102 ? 12.218 1.248 -14.864 1.00 86.81 102 VAL A C 1
ATOM 762 O O . VAL A 1 102 ? 12.331 2.461 -15.037 1.00 86.81 102 VAL A O 1
ATOM 765 N N . PHE A 1 103 ? 13.260 0.430 -14.959 1.00 89.06 103 PHE A N 1
ATOM 766 C CA . PHE A 1 103 ? 14.594 0.892 -15.311 1.00 89.06 103 PHE A CA 1
ATOM 767 C C . PHE A 1 103 ? 15.315 -0.031 -16.290 1.00 89.06 103 PHE A C 1
ATOM 769 O O . PHE A 1 103 ? 15.096 -1.238 -16.305 1.00 89.06 103 PHE A O 1
ATOM 776 N N . SER A 1 104 ? 16.248 0.549 -17.042 1.00 89.56 104 SER A N 1
ATOM 777 C CA . SER A 1 104 ? 17.295 -0.174 -17.773 1.00 89.56 104 SER A CA 1
ATOM 778 C C . SER A 1 104 ? 18.655 0.413 -17.411 1.00 89.56 104 SER A C 1
ATOM 780 O O . SER A 1 104 ? 18.771 1.615 -17.162 1.00 89.56 104 SER A O 1
ATOM 782 N N . LYS A 1 105 ? 19.695 -0.419 -17.396 1.00 91.12 105 LYS A N 1
ATOM 783 C CA . LYS A 1 105 ? 21.089 0.007 -17.213 1.00 91.12 105 LYS A CA 1
ATOM 784 C C . LYS A 1 105 ? 21.830 -0.075 -18.538 1.00 91.12 105 LYS A C 1
ATOM 786 O O . LYS A 1 105 ? 21.498 -0.926 -19.360 1.00 91.12 105 LYS A O 1
ATOM 791 N N . ILE A 1 106 ? 22.815 0.792 -18.737 1.00 90.06 106 ILE A N 1
ATOM 792 C CA . ILE A 1 106 ? 23.726 0.660 -19.874 1.00 90.06 106 ILE A CA 1
ATOM 793 C C . ILE A 1 106 ? 24.795 -0.388 -19.537 1.00 90.06 106 ILE A C 1
ATOM 795 O O . ILE A 1 106 ? 25.304 -0.430 -18.414 1.00 90.06 106 ILE A O 1
ATOM 799 N N . GLN A 1 107 ? 25.085 -1.275 -20.479 1.00 88.81 107 GLN A N 1
ATOM 800 C CA . GLN A 1 107 ? 26.123 -2.294 -20.383 1.00 88.81 107 GLN A CA 1
ATOM 801 C C . GLN A 1 107 ? 27.465 -1.741 -20.884 1.00 88.81 107 GLN A C 1
ATOM 803 O O . GLN A 1 107 ? 27.529 -0.685 -21.513 1.00 88.81 107 GLN A O 1
ATOM 808 N N . GLY A 1 108 ? 28.558 -2.450 -20.586 1.00 83.88 108 GLY A N 1
ATOM 809 C CA . GLY A 1 108 ? 29.910 -2.037 -20.987 1.00 83.88 108 GLY A CA 1
ATOM 810 C C . GLY A 1 108 ? 30.130 -1.988 -22.504 1.00 83.88 108 GLY A C 1
ATOM 811 O O . GLY A 1 108 ? 31.048 -1.316 -22.958 1.00 83.88 108 GLY A O 1
ATOM 812 N N . ASP A 1 109 ? 29.273 -2.655 -23.279 1.00 89.75 109 ASP A N 1
ATOM 813 C CA . ASP A 1 109 ? 29.242 -2.626 -24.745 1.00 89.75 109 ASP A CA 1
ATOM 814 C C . ASP A 1 109 ? 28.355 -1.497 -25.317 1.00 89.75 109 ASP A C 1
ATOM 816 O O . ASP A 1 109 ? 28.166 -1.405 -26.528 1.00 89.75 109 ASP A O 1
ATOM 820 N N . GLY A 1 110 ? 27.803 -0.634 -24.456 1.00 84.12 110 GLY A N 1
ATOM 821 C CA . GLY A 1 110 ? 26.921 0.469 -24.839 1.00 84.12 110 GLY A CA 1
ATOM 822 C C . GLY A 1 110 ? 25.461 0.069 -25.071 1.00 84.12 110 GLY A C 1
ATOM 823 O O . GLY A 1 110 ? 24.640 0.939 -25.365 1.00 84.12 110 GLY A O 1
ATOM 824 N N . THR A 1 111 ? 25.102 -1.209 -24.918 1.00 89.06 111 THR A N 1
ATOM 825 C CA . THR A 1 111 ? 23.718 -1.671 -25.073 1.00 89.06 111 THR A CA 1
ATOM 826 C C . THR A 1 111 ? 22.905 -1.484 -23.790 1.00 89.06 111 THR A C 1
ATOM 828 O O . THR A 1 111 ? 23.438 -1.430 -22.682 1.00 89.06 111 THR A O 1
ATOM 831 N N . TRP A 1 112 ? 21.582 -1.348 -23.912 1.00 88.19 112 TRP A N 1
ATOM 832 C CA . TRP A 1 112 ? 20.689 -1.254 -22.754 1.00 88.19 112 TRP A CA 1
ATOM 833 C C . TRP A 1 112 ? 20.242 -2.639 -22.296 1.00 88.19 112 TRP A C 1
ATOM 835 O O . TRP A 1 112 ? 19.794 -3.451 -23.104 1.00 88.19 112 TRP A O 1
ATOM 845 N N . THR A 1 113 ? 20.258 -2.887 -20.985 1.00 88.56 113 THR A N 1
ATOM 846 C CA . THR A 1 113 ? 19.619 -4.081 -20.425 1.00 88.56 113 THR A CA 1
ATOM 847 C C . THR A 1 113 ? 18.112 -4.063 -20.698 1.00 88.56 113 THR A C 1
ATOM 849 O O . THR A 1 113 ? 17.504 -2.980 -20.714 1.00 88.56 113 THR A O 1
ATOM 852 N N . PRO A 1 114 ? 17.468 -5.241 -20.796 1.00 86.38 114 PRO A N 1
ATOM 853 C CA . PRO A 1 114 ? 16.016 -5.332 -20.770 1.00 86.38 114 PRO A CA 1
ATOM 854 C C . PRO A 1 114 ? 15.432 -4.524 -19.598 1.00 86.38 114 PRO A C 1
ATOM 856 O O . PRO A 1 114 ? 16.025 -4.531 -18.510 1.00 86.38 114 PRO A O 1
ATOM 859 N N . PRO A 1 115 ? 14.319 -3.801 -19.812 1.00 86.31 115 PRO A N 1
ATOM 860 C CA . PRO A 1 115 ? 13.623 -3.093 -18.749 1.00 86.31 115 PRO A CA 1
ATOM 861 C C . PRO A 1 115 ? 13.254 -4.030 -17.592 1.00 86.31 115 PRO A C 1
ATOM 863 O O . PRO A 1 115 ? 12.796 -5.152 -17.804 1.00 86.31 115 PRO A O 1
ATOM 866 N N . ALA A 1 116 ? 13.451 -3.566 -16.362 1.00 85.69 116 ALA A N 1
ATOM 867 C CA . ALA A 1 116 ? 13.109 -4.286 -15.143 1.00 85.69 116 ALA A CA 1
ATOM 868 C C . ALA A 1 116 ? 12.345 -3.369 -14.186 1.00 85.69 116 ALA A C 1
ATOM 870 O O . ALA A 1 116 ? 12.623 -2.172 -14.109 1.00 85.69 116 ALA A O 1
ATOM 871 N N . VAL A 1 117 ? 11.392 -3.924 -13.439 1.00 81.06 117 VAL A N 1
ATOM 872 C CA . VAL A 1 117 ? 10.663 -3.174 -12.410 1.00 81.06 117 VAL A CA 1
ATOM 873 C C . VAL A 1 117 ? 11.625 -2.878 -11.254 1.00 81.06 117 VAL A C 1
ATOM 875 O O . VAL A 1 117 ? 12.206 -3.789 -10.664 1.00 81.06 117 VAL A O 1
ATOM 878 N N . LEU A 1 118 ? 11.833 -1.596 -10.950 1.00 71.88 118 LEU A N 1
ATOM 879 C CA . LEU A 1 118 ? 12.495 -1.1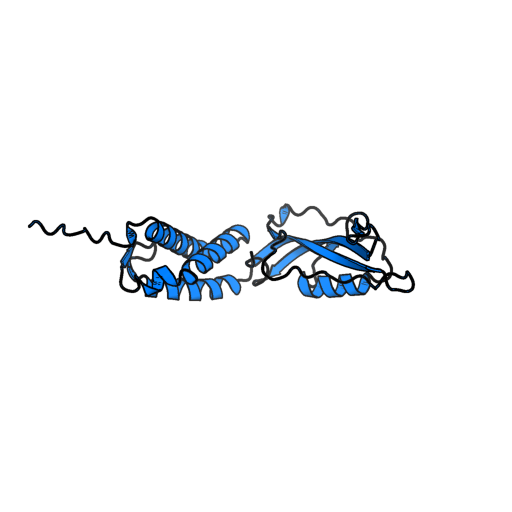62 -9.729 1.00 71.88 118 LEU A CA 1
ATOM 880 C C . LEU A 1 118 ? 11.489 -1.290 -8.587 1.00 71.88 118 LEU A C 1
ATOM 882 O O . LEU A 1 118 ? 10.541 -0.515 -8.479 1.00 71.88 118 LEU A O 1
ATOM 886 N N . PHE A 1 119 ? 11.719 -2.260 -7.716 1.00 61.19 119 PHE A N 1
ATOM 887 C CA . PHE A 1 119 ? 10.993 -2.350 -6.462 1.00 61.19 119 PHE A CA 1
ATOM 888 C C . PHE A 1 119 ? 11.660 -1.393 -5.476 1.00 61.19 119 PHE A C 1
ATOM 890 O O . PHE A 1 119 ? 12.799 -1.628 -5.064 1.00 61.19 119 PHE A O 1
ATOM 897 N N . PHE A 1 120 ? 10.993 -0.295 -5.125 1.00 50.12 120 PHE A N 1
ATOM 898 C CA . PHE A 1 120 ? 11.448 0.501 -3.992 1.00 50.12 120 PHE A CA 1
ATOM 899 C C . PHE A 1 120 ? 11.385 -0.371 -2.734 1.00 50.12 120 PHE A C 1
ATOM 901 O O . PHE A 1 120 ? 10.466 -1.175 -2.548 1.00 50.12 120 PHE A O 1
ATOM 908 N N . SER A 1 121 ? 12.432 -0.278 -1.914 1.00 38.19 121 SER A N 1
ATOM 909 C CA . SER A 1 121 ? 12.514 -0.989 -0.642 1.00 38.19 121 SER A CA 1
ATOM 910 C C . SER A 1 121 ? 11.343 -0.578 0.259 1.00 38.19 121 SER A C 1
ATOM 912 O O . SER A 1 121 ? 10.746 0.473 0.052 1.00 38.19 121 SER A O 1
ATOM 914 N N . LYS A 1 122 ? 11.047 -1.399 1.271 1.00 41.44 122 LYS A N 1
ATOM 915 C CA . LYS A 1 122 ? 9.929 -1.317 2.235 1.00 41.44 122 LYS A CA 1
ATOM 916 C C . LYS A 1 122 ? 9.670 0.050 2.919 1.00 41.44 122 LYS A C 1
ATOM 918 O O . LYS A 1 122 ? 8.783 0.113 3.758 1.00 41.44 122 LYS A O 1
ATOM 923 N N . SER A 1 123 ? 10.436 1.096 2.616 1.00 38.53 123 SER A N 1
ATOM 924 C CA . SER A 1 123 ? 10.371 2.435 3.208 1.00 38.53 123 SER A CA 1
ATOM 925 C C . SER A 1 123 ? 9.947 3.562 2.250 1.00 38.53 123 SER A C 1
ATOM 927 O O . SER A 1 123 ? 9.851 4.693 2.702 1.00 38.53 123 SER A O 1
ATOM 929 N N . GLU A 1 124 ? 9.738 3.305 0.954 1.00 40.88 124 GLU A N 1
ATOM 930 C CA . GLU A 1 124 ? 9.250 4.308 -0.015 1.00 40.88 124 GLU A CA 1
ATOM 931 C C . GLU A 1 124 ? 8.198 3.635 -0.926 1.00 40.88 124 GLU A C 1
ATOM 933 O O . GLU A 1 124 ? 8.520 3.099 -1.981 1.00 40.88 124 GLU A O 1
ATOM 938 N N . GLU A 1 125 ? 6.949 3.429 -0.501 1.00 50.03 125 GLU A N 1
ATOM 939 C CA . GLU A 1 125 ? 5.920 4.469 -0.296 1.00 50.03 125 GLU A CA 1
ATOM 940 C C . GLU A 1 125 ? 5.802 5.459 -1.472 1.00 50.03 125 GLU A C 1
ATOM 942 O O . GLU A 1 125 ? 5.798 6.673 -1.287 1.00 50.03 125 GLU A O 1
ATOM 947 N N . LYS A 1 126 ? 5.673 4.968 -2.712 1.00 45.59 126 LYS A N 1
ATOM 948 C CA . LYS A 1 126 ? 5.108 5.785 -3.800 1.00 45.59 126 LYS A CA 1
ATOM 949 C C . LYS A 1 126 ? 3.692 5.327 -4.153 1.00 45.59 126 LYS A C 1
ATOM 951 O O . LYS A 1 126 ? 3.479 4.338 -4.850 1.00 45.59 126 LYS A O 1
ATOM 956 N N . SER A 1 127 ? 2.757 6.061 -3.539 1.00 49.59 127 SER A N 1
ATOM 957 C CA . SER A 1 127 ? 1.468 6.511 -4.088 1.00 49.59 127 SER A CA 1
ATOM 958 C C . SER A 1 127 ? 0.567 5.439 -4.702 1.00 49.59 127 SER A C 1
ATOM 960 O O . SER A 1 127 ? 0.255 5.464 -5.888 1.00 49.59 127 SER A O 1
ATOM 962 N N . TYR A 1 128 ? 0.009 4.560 -3.864 1.00 51.09 128 TYR A N 1
ATOM 963 C CA . TYR A 1 128 ? -1.359 4.122 -4.144 1.00 51.09 128 TYR A CA 1
ATOM 964 C C . TYR A 1 128 ? -2.330 5.237 -3.728 1.00 51.09 128 TYR A C 1
ATOM 966 O O . TYR A 1 128 ? -2.487 5.514 -2.529 1.00 51.09 128 TYR A O 1
ATOM 974 N N . VAL A 1 129 ? -2.965 5.875 -4.714 1.00 56.34 129 VAL A N 1
ATOM 975 C CA . VAL A 1 129 ? -4.022 6.876 -4.507 1.00 56.34 129 VAL A CA 1
ATOM 976 C C . VAL A 1 129 ? -5.374 6.184 -4.713 1.00 56.34 129 VAL A C 1
ATOM 978 O O . VAL A 1 129 ? -5.737 5.894 -5.856 1.00 56.34 129 VAL A O 1
ATOM 981 N N . PRO A 1 130 ? -6.114 5.864 -3.635 1.00 56.28 130 PRO A N 1
ATOM 982 C CA . PRO A 1 130 ? -7.447 5.306 -3.760 1.00 56.28 130 PRO A CA 1
ATOM 983 C C . PRO A 1 130 ? -8.370 6.353 -4.356 1.00 56.28 130 PRO A C 1
ATOM 985 O O . PRO A 1 130 ? -8.422 7.481 -3.873 1.00 56.28 130 PRO A O 1
ATOM 988 N N . VAL A 1 131 ? -9.117 5.954 -5.375 1.00 58.31 131 VAL A N 1
ATOM 989 C CA . VAL A 1 131 ? -10.196 6.755 -5.953 1.00 58.31 131 VAL A CA 1
ATOM 990 C C . VAL A 1 131 ? -11.471 5.926 -5.964 1.00 58.31 131 VAL A C 1
ATOM 992 O O . VAL A 1 131 ? -11.443 4.692 -5.939 1.00 58.31 131 VAL A O 1
ATOM 995 N N . ALA A 1 132 ? -12.624 6.586 -5.967 1.00 52.72 132 ALA A N 1
ATOM 996 C CA . ALA A 1 132 ? -13.871 5.863 -6.127 1.00 52.72 132 ALA A CA 1
ATOM 997 C C . ALA A 1 132 ? -13.887 5.188 -7.513 1.00 52.72 132 ALA A C 1
ATOM 999 O O . ALA A 1 132 ? -13.507 5.782 -8.518 1.00 52.72 132 ALA A O 1
ATOM 1000 N N . CYS A 1 133 ? -14.358 3.943 -7.597 1.00 56.81 133 CYS A N 1
ATOM 1001 C CA . CYS A 1 133 ? -14.484 3.215 -8.865 1.00 56.81 133 CYS A CA 1
ATOM 1002 C C . CYS A 1 133 ? -15.181 3.947 -10.027 1.00 56.81 133 CYS A C 1
ATOM 1004 O O . CYS A 1 133 ? -14.737 3.756 -11.160 1.00 56.81 133 CYS A O 1
ATOM 1006 N N . PRO A 1 134 ? -16.229 4.766 -9.813 1.00 55.38 134 PRO A N 1
ATOM 1007 C CA . PRO A 1 134 ? -16.816 5.558 -10.895 1.00 55.38 134 PRO A CA 1
ATOM 1008 C C . PRO A 1 134 ? -15.957 6.755 -11.344 1.00 55.38 134 PRO A C 1
ATOM 1010 O O . PRO A 1 134 ? -16.249 7.328 -12.388 1.00 55.38 134 PRO A O 1
ATOM 1013 N N . GLU A 1 135 ? -14.916 7.130 -10.595 1.00 57.66 135 GLU A N 1
ATOM 1014 C CA . GLU A 1 135 ? -14.050 8.285 -10.875 1.00 57.66 135 GLU A CA 1
ATOM 1015 C C . GLU A 1 135 ? -12.738 7.911 -11.574 1.00 57.66 135 GLU A C 1
ATOM 1017 O O . GLU A 1 135 ? -11.988 8.805 -11.962 1.00 57.66 135 GLU A O 1
ATOM 1022 N N . VAL A 1 136 ? -12.440 6.617 -11.761 1.00 57.78 136 VAL A N 1
ATOM 1023 C CA . VAL A 1 136 ? -11.251 6.223 -12.528 1.00 57.78 136 VAL A CA 1
ATOM 1024 C C . VAL A 1 136 ? -11.475 6.615 -13.989 1.00 57.78 136 VAL A C 1
ATOM 1026 O O . VAL A 1 136 ? -12.376 6.056 -14.628 1.00 57.78 136 VAL A O 1
ATOM 1029 N N . PRO A 1 137 ? -10.676 7.543 -14.549 1.00 59.50 137 PRO A N 1
ATOM 1030 C CA . PRO A 1 137 ? -10.738 7.823 -15.972 1.00 59.50 137 PRO A CA 1
ATOM 1031 C C . PRO A 1 137 ? -10.461 6.533 -16.758 1.00 59.50 137 PRO A C 1
ATOM 1033 O O . PRO A 1 137 ? -9.708 5.675 -16.286 1.00 59.50 137 PRO A O 1
ATOM 1036 N N . PRO A 1 138 ? -11.062 6.361 -17.949 1.00 61.75 138 PRO A N 1
ATOM 1037 C CA . PRO A 1 138 ? -10.733 5.225 -18.795 1.00 61.75 138 PRO A CA 1
ATOM 1038 C C . PRO A 1 138 ? -9.217 5.191 -19.011 1.00 61.75 138 PRO A C 1
ATOM 1040 O O . PRO A 1 138 ? -8.600 6.256 -19.150 1.00 61.75 138 PRO A O 1
ATOM 1043 N N . PRO A 1 139 ? -8.610 3.994 -19.021 1.00 59.50 139 PRO A N 1
ATOM 1044 C CA . PRO A 1 139 ? -7.179 3.880 -19.221 1.00 59.50 139 PRO A CA 1
ATOM 1045 C C . PRO A 1 139 ? -6.804 4.597 -20.524 1.00 59.50 139 PRO A C 1
ATOM 1047 O O . PRO A 1 139 ? -7.501 4.453 -21.538 1.00 59.50 139 PRO A O 1
ATOM 1050 N N . PRO A 1 140 ? -5.703 5.354 -20.547 1.00 65.94 140 PRO A N 1
ATOM 1051 C CA . PRO A 1 140 ? -5.103 5.738 -21.814 1.00 65.94 140 PRO A CA 1
ATOM 1052 C C . PRO A 1 140 ? -4.800 4.478 -22.649 1.00 65.94 140 PRO A C 1
ATOM 1054 O O . PRO A 1 140 ? -4.573 3.400 -22.086 1.00 65.94 140 PRO A O 1
ATOM 1057 N N . PRO A 1 141 ? -4.800 4.583 -23.991 1.00 62.38 141 PRO A N 1
ATOM 1058 C CA . PRO A 1 141 ? -4.489 3.450 -24.851 1.00 62.38 141 PRO A CA 1
ATOM 1059 C C . PRO A 1 141 ? -3.137 2.839 -24.457 1.00 62.38 141 PRO A C 1
ATOM 1061 O O . PRO A 1 141 ? -2.230 3.575 -24.040 1.00 62.38 141 PRO A O 1
ATOM 1064 N N . PRO A 1 142 ? -2.989 1.503 -24.561 1.00 55.72 142 PRO A N 1
ATOM 1065 C CA . PRO A 1 142 ? -1.725 0.862 -24.257 1.00 55.72 142 PRO A CA 1
ATOM 1066 C C . PRO A 1 142 ? -0.628 1.500 -25.120 1.00 55.72 142 PRO A C 1
ATOM 1068 O O . PRO A 1 142 ? -0.867 1.802 -26.295 1.00 55.72 142 PRO A O 1
ATOM 1071 N N . PRO A 1 143 ? 0.562 1.740 -24.552 1.00 57.06 143 PRO A N 1
ATOM 1072 C CA . PRO A 1 143 ? 1.689 2.225 -25.331 1.00 57.06 143 PRO A CA 1
ATOM 1073 C C . PRO A 1 143 ? 1.980 1.243 -26.471 1.00 57.06 143 PRO A C 1
ATOM 1075 O O . PRO A 1 143 ? 1.724 0.040 -26.362 1.00 57.06 143 PRO A O 1
ATOM 1078 N N . VAL A 1 144 ? 2.541 1.757 -27.566 1.00 58.25 144 VAL A N 1
ATOM 1079 C CA . VAL A 1 144 ? 3.104 0.909 -28.621 1.00 58.25 144 VAL A CA 1
ATOM 1080 C C . VAL A 1 144 ? 4.091 -0.052 -27.958 1.00 58.25 144 VAL A C 1
ATOM 1082 O O . VAL A 1 144 ? 4.926 0.386 -27.169 1.00 58.25 144 VAL A O 1
ATOM 1085 N N . SER A 1 145 ? 3.958 -1.353 -28.237 1.00 59.59 145 SER A N 1
ATOM 1086 C CA . SER A 1 145 ? 4.855 -2.391 -27.718 1.00 59.59 145 SER A CA 1
ATOM 1087 C C . SER A 1 145 ? 6.309 -1.993 -27.991 1.00 59.59 145 SER A C 1
ATOM 1089 O O . SER A 1 145 ? 6.769 -1.987 -29.133 1.00 59.59 145 SER A O 1
ATOM 1091 N N . GLU A 1 146 ? 7.018 -1.596 -26.935 1.00 66.94 146 GLU A N 1
ATOM 1092 C CA . GLU A 1 146 ? 8.455 -1.357 -26.977 1.00 66.94 146 GLU A CA 1
ATOM 1093 C C . GLU A 1 146 ? 9.178 -2.691 -26.722 1.00 66.94 146 GLU A C 1
ATOM 1095 O O . GLU A 1 146 ? 8.829 -3.412 -25.776 1.00 66.94 146 GLU A O 1
ATOM 1100 N N . PRO A 1 147 ? 10.213 -3.036 -27.509 1.00 69.06 147 PRO A N 1
ATOM 1101 C CA . PRO A 1 147 ? 10.967 -4.266 -27.310 1.00 69.06 147 PRO A CA 1
ATOM 1102 C C . PRO A 1 147 ? 11.453 -4.427 -25.862 1.00 69.06 147 PRO A C 1
ATOM 1104 O O . PRO A 1 147 ? 12.140 -3.565 -25.312 1.00 69.06 147 PRO A O 1
ATOM 1107 N N . GLY A 1 148 ? 11.109 -5.557 -25.241 1.00 70.50 148 GLY A N 1
ATOM 1108 C CA . GLY A 1 148 ? 11.508 -5.892 -23.871 1.00 70.50 148 GLY A CA 1
ATOM 1109 C C . GLY A 1 148 ? 10.513 -5.490 -22.778 1.00 70.50 148 GLY A C 1
ATOM 1110 O O . GLY A 1 148 ? 10.708 -5.902 -21.634 1.00 70.50 148 GLY A O 1
ATOM 1111 N N . PHE A 1 149 ? 9.433 -4.768 -23.101 1.00 77.75 149 PHE A N 1
ATOM 1112 C CA . PHE A 1 149 ? 8.391 -4.436 -22.123 1.00 77.75 149 PHE A CA 1
ATOM 1113 C C . PHE A 1 149 ? 7.401 -5.570 -21.845 1.00 77.75 149 PHE A C 1
ATOM 1115 O O . PHE A 1 149 ? 6.780 -5.545 -20.790 1.00 77.75 149 PHE A O 1
ATOM 1122 N N . ASP A 1 150 ? 7.304 -6.610 -22.675 1.00 78.94 150 ASP A N 1
ATOM 1123 C CA . ASP A 1 150 ? 6.391 -7.740 -22.412 1.00 78.94 150 ASP A CA 1
ATOM 1124 C C . ASP A 1 150 ? 6.677 -8.417 -21.060 1.00 78.94 150 ASP A C 1
ATOM 1126 O O . ASP A 1 150 ? 5.768 -8.755 -20.303 1.00 78.94 150 ASP A O 1
ATOM 1130 N N . LYS A 1 151 ? 7.963 -8.541 -20.702 1.00 77.38 151 LYS A N 1
ATOM 1131 C CA . LYS A 1 151 ? 8.386 -9.068 -19.393 1.00 77.38 151 LYS A CA 1
ATOM 1132 C C . LYS A 1 151 ? 8.041 -8.121 -18.246 1.00 77.38 151 LYS A C 1
ATOM 1134 O O . LYS A 1 151 ? 7.738 -8.580 -17.149 1.00 77.38 151 LYS A O 1
ATOM 1139 N N . VAL A 1 152 ? 8.076 -6.813 -18.496 1.00 81.44 152 VAL A N 1
ATOM 1140 C CA . VAL A 1 152 ? 7.659 -5.790 -17.530 1.00 81.44 152 VAL A CA 1
ATOM 1141 C C . VAL A 1 152 ? 6.152 -5.833 -17.330 1.00 81.44 152 VAL A C 1
ATOM 1143 O O . VAL A 1 152 ? 5.710 -5.836 -16.190 1.00 81.44 152 VAL A O 1
ATOM 1146 N N . VAL A 1 153 ? 5.372 -5.932 -18.406 1.00 81.19 153 VAL A N 1
ATOM 1147 C CA . VAL A 1 153 ? 3.911 -6.048 -18.353 1.00 81.19 153 VAL A CA 1
ATOM 1148 C C . VAL A 1 153 ? 3.507 -7.293 -17.571 1.00 81.19 153 VAL A C 1
ATOM 1150 O O . VAL A 1 153 ? 2.699 -7.179 -16.658 1.00 81.19 153 VAL A O 1
ATOM 1153 N N . ALA A 1 154 ? 4.121 -8.449 -17.835 1.00 80.88 154 ALA A N 1
ATOM 1154 C CA . ALA A 1 154 ? 3.855 -9.671 -17.075 1.00 80.88 154 ALA A CA 1
ATOM 1155 C C . ALA A 1 154 ? 4.212 -9.523 -15.582 1.00 80.88 154 ALA A C 1
ATOM 1157 O O . ALA A 1 154 ? 3.412 -9.869 -14.712 1.00 80.88 154 ALA A O 1
ATOM 1158 N N . ALA A 1 155 ? 5.385 -8.955 -15.273 1.00 80.56 155 ALA A N 1
ATOM 1159 C CA . ALA A 1 155 ? 5.797 -8.702 -13.892 1.00 80.56 155 ALA A CA 1
ATOM 1160 C C . ALA A 1 155 ? 4.853 -7.720 -13.179 1.00 80.56 155 ALA A C 1
ATOM 1162 O O . ALA A 1 155 ? 4.544 -7.901 -12.005 1.00 80.56 155 ALA A O 1
ATOM 1163 N N . LEU A 1 156 ? 4.368 -6.694 -13.879 1.00 78.69 156 LEU A N 1
ATOM 1164 C CA . LEU A 1 156 ? 3.396 -5.743 -13.351 1.00 78.69 156 LEU A CA 1
ATOM 1165 C C . LEU A 1 156 ? 2.010 -6.375 -13.200 1.00 78.69 156 LEU A C 1
ATOM 1167 O O . LEU A 1 156 ? 1.376 -6.136 -12.186 1.00 78.69 156 LEU A O 1
ATOM 1171 N N . GLN A 1 157 ? 1.551 -7.230 -14.115 1.00 78.69 157 GLN A N 1
ATOM 1172 C CA . GLN A 1 157 ? 0.273 -7.949 -13.990 1.00 78.69 157 GLN A CA 1
ATOM 1173 C C . GLN A 1 157 ? 0.252 -8.880 -12.775 1.00 78.69 157 GLN A C 1
ATOM 1175 O O . GLN A 1 157 ? -0.753 -8.946 -12.070 1.00 78.69 157 GLN A O 1
ATOM 1180 N N . GLU A 1 158 ? 1.367 -9.545 -12.462 1.00 77.12 158 GLU A N 1
ATOM 1181 C CA . GLU A 1 158 ? 1.494 -10.336 -11.231 1.00 77.12 158 GLU A CA 1
ATOM 1182 C C . GLU A 1 158 ? 1.280 -9.470 -9.973 1.00 77.12 158 GLU A C 1
ATOM 1184 O O . GLU A 1 158 ? 0.696 -9.928 -8.990 1.00 77.12 158 GLU A O 1
ATOM 1189 N N . LYS A 1 159 ? 1.722 -8.204 -10.007 1.00 73.50 159 LYS A N 1
ATOM 1190 C CA . LYS A 1 159 ? 1.667 -7.275 -8.863 1.00 73.50 159 LYS A CA 1
ATOM 1191 C C . LYS A 1 159 ? 0.415 -6.406 -8.804 1.00 73.50 159 LYS A C 1
ATOM 1193 O O . LYS A 1 159 ? -0.004 -6.033 -7.716 1.00 73.50 159 LYS A O 1
ATOM 1198 N N . CYS A 1 160 ? -0.146 -6.047 -9.948 1.00 72.62 160 CYS A N 1
ATOM 1199 C CA . CYS A 1 160 ? -1.303 -5.168 -10.080 1.00 72.62 160 CYS A CA 1
ATOM 1200 C C . CYS A 1 160 ? -2.605 -5.970 -10.195 1.00 72.62 160 CYS A C 1
ATOM 1202 O O . CYS A 1 160 ? -3.679 -5.464 -9.882 1.00 72.62 160 CYS A O 1
ATOM 1204 N N . GLY A 1 161 ? -2.507 -7.254 -10.547 1.00 71.81 161 GLY A N 1
ATOM 1205 C CA . GLY A 1 161 ? -3.626 -8.157 -10.773 1.00 71.81 161 GLY A CA 1
ATOM 1206 C C . GLY A 1 161 ? -3.85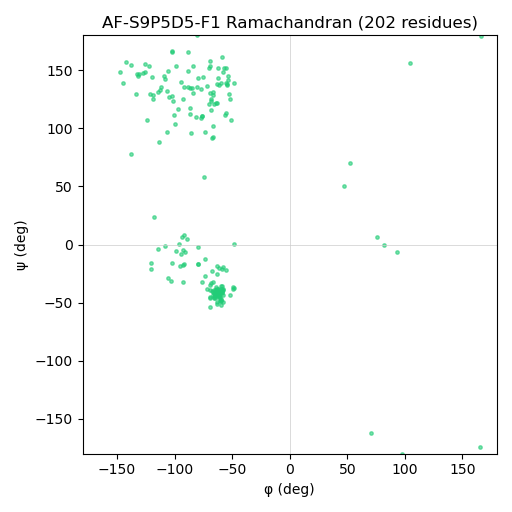0 -8.412 -12.268 1.00 71.81 161 GLY A C 1
ATOM 1207 O O . GLY A 1 161 ? -3.480 -7.587 -13.101 1.00 71.81 161 GLY A O 1
ATOM 1208 N N . PRO A 1 162 ? -4.484 -9.542 -12.625 1.00 73.00 162 PRO A N 1
ATOM 1209 C CA . PRO A 1 162 ? -4.650 -9.963 -14.014 1.00 73.00 162 PRO A CA 1
ATOM 1210 C C . PRO A 1 162 ? -5.587 -9.044 -14.809 1.00 73.00 162 PRO A C 1
ATOM 1212 O O . PRO A 1 162 ? -5.492 -8.987 -16.027 1.00 73.00 162 PRO A O 1
ATOM 1215 N N . GLU A 1 163 ? -6.472 -8.315 -14.125 1.00 71.19 163 GLU A N 1
ATOM 1216 C CA . GLU A 1 163 ? -7.414 -7.365 -14.733 1.00 71.19 163 GLU A CA 1
ATOM 1217 C C . GLU A 1 163 ? -6.897 -5.918 -14.710 1.00 71.19 163 GLU A C 1
ATOM 1219 O O . GLU A 1 163 ? -7.585 -5.008 -15.171 1.00 71.19 163 GLU A O 1
ATOM 1224 N N . ALA A 1 164 ? -5.697 -5.679 -14.165 1.00 74.06 164 ALA A N 1
ATOM 1225 C CA . ALA A 1 164 ? -5.126 -4.343 -14.121 1.00 74.06 164 ALA A CA 1
ATOM 1226 C C . ALA A 1 164 ? -4.687 -3.890 -15.514 1.00 74.06 164 ALA A C 1
ATOM 1228 O O . ALA A 1 164 ? -4.040 -4.622 -16.266 1.00 74.06 164 ALA A O 1
ATOM 1229 N N . GLN A 1 165 ? -5.003 -2.644 -15.834 1.00 76.81 165 GLN A N 1
ATOM 1230 C CA . GLN A 1 165 ? -4.562 -2.000 -17.059 1.00 76.81 165 GLN A CA 1
ATOM 1231 C C . GLN A 1 165 ? -3.265 -1.255 -16.774 1.00 76.81 165 GLN A C 1
ATOM 1233 O O . GLN A 1 165 ? -3.188 -0.446 -15.852 1.00 76.81 165 GLN A O 1
ATOM 1238 N N . ILE A 1 166 ? -2.233 -1.553 -17.556 1.00 78.25 166 ILE A N 1
ATOM 1239 C CA . ILE A 1 166 ? -0.901 -0.980 -17.377 1.00 78.25 166 ILE A CA 1
ATOM 1240 C C . ILE A 1 166 ? -0.708 0.123 -18.405 1.00 78.25 166 ILE A C 1
ATOM 1242 O O . ILE A 1 166 ? -0.799 -0.113 -19.610 1.00 78.25 166 ILE A O 1
ATOM 1246 N N . HIS A 1 167 ? -0.395 1.316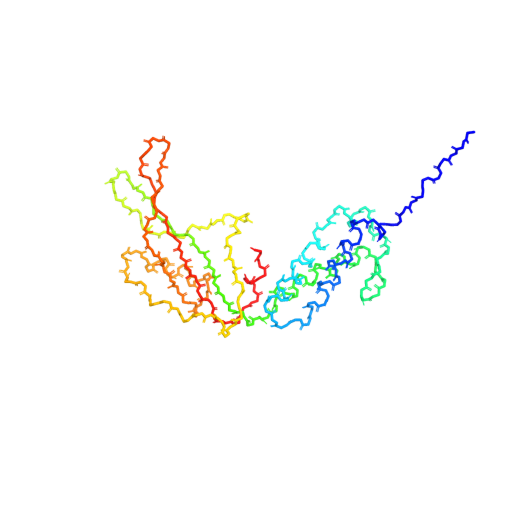 -17.921 1.00 77.75 167 HIS A N 1
ATOM 1247 C CA . HIS A 1 167 ? -0.028 2.455 -18.738 1.00 77.75 167 HIS A CA 1
ATOM 1248 C C . HIS A 1 167 ? 1.419 2.846 -18.478 1.00 77.75 167 HIS A C 1
ATOM 1250 O O . HIS A 1 167 ? 1.833 3.004 -17.338 1.00 77.75 167 HIS A O 1
ATOM 1256 N N . ILE A 1 168 ? 2.194 3.033 -19.541 1.00 76.38 168 ILE A N 1
ATOM 1257 C CA . ILE A 1 168 ? 3.602 3.427 -19.453 1.00 76.38 168 ILE A CA 1
ATOM 1258 C C . ILE A 1 168 ? 3.703 4.843 -20.043 1.00 76.38 168 ILE A C 1
ATOM 1260 O O . ILE A 1 168 ? 3.885 4.982 -21.256 1.00 76.38 168 ILE A O 1
ATOM 1264 N N . PRO A 1 169 ? 3.517 5.900 -19.235 1.00 69.00 169 PRO A N 1
ATOM 1265 C CA . PRO A 1 169 ? 3.545 7.275 -19.724 1.00 69.00 169 PRO A CA 1
ATOM 1266 C C . PRO A 1 169 ? 4.950 7.731 -20.155 1.00 69.00 169 PRO A C 1
ATOM 1268 O O . PRO A 1 169 ? 5.971 7.269 -19.644 1.00 69.00 169 PRO A O 1
ATOM 1271 N N . GLY A 1 170 ? 4.999 8.698 -21.077 1.00 66.88 170 GLY A N 1
ATOM 1272 C CA . GLY A 1 170 ? 6.142 9.608 -21.266 1.00 66.88 170 GLY A CA 1
ATOM 1273 C C . GLY A 1 170 ? 7.420 9.011 -21.858 1.00 66.88 170 GLY A C 1
ATOM 1274 O O . GLY A 1 170 ? 7.394 7.965 -22.481 1.00 66.88 170 GLY A O 1
ATOM 1275 N N . GLU A 1 171 ? 8.548 9.695 -21.695 1.00 79.25 171 GLU A N 1
ATOM 1276 C CA . GLU A 1 171 ? 9.860 9.261 -22.191 1.00 79.25 171 GLU A CA 1
ATOM 1277 C C . GLU A 1 171 ? 10.724 8.682 -21.062 1.00 79.25 171 GLU A C 1
ATOM 1279 O O . GLU A 1 171 ? 10.446 8.840 -19.872 1.00 79.25 171 GLU A O 1
ATOM 1284 N N . TRP A 1 172 ? 11.810 8.009 -21.434 1.00 84.75 172 TRP A N 1
ATOM 1285 C CA . TRP A 1 172 ? 12.826 7.575 -20.484 1.00 84.75 172 TRP A CA 1
ATOM 1286 C C . TRP A 1 172 ? 13.539 8.778 -19.858 1.00 84.75 172 TRP A C 1
ATOM 1288 O O . TRP A 1 172 ? 14.214 9.537 -20.548 1.00 84.75 172 TRP A O 1
ATOM 1298 N N . SER A 1 173 ? 13.481 8.901 -18.536 1.00 87.56 173 SER A N 1
ATOM 1299 C CA . SER A 1 173 ? 14.349 9.816 -17.794 1.00 87.56 173 SER A CA 1
ATOM 1300 C C . SER A 1 173 ? 15.752 9.219 -17.664 1.00 87.56 173 SER A C 1
ATOM 1302 O O . SER A 1 173 ? 15.909 8.037 -17.357 1.00 87.56 173 SER A O 1
ATOM 1304 N N . LEU A 1 174 ? 16.794 10.013 -17.916 1.00 90.56 174 LEU A N 1
ATOM 1305 C CA . LEU A 1 174 ? 18.182 9.552 -17.837 1.00 90.56 174 LEU A CA 1
ATOM 1306 C C . LEU A 1 174 ? 18.778 9.862 -16.465 1.00 90.56 174 LEU A C 1
ATOM 1308 O O . LEU A 1 174 ? 18.578 10.934 -15.898 1.00 90.56 174 LEU A O 1
ATOM 1312 N N . ARG A 1 175 ? 19.551 8.916 -15.940 1.00 87.94 175 ARG A N 1
ATOM 1313 C CA . ARG A 1 175 ? 20.290 9.036 -14.685 1.00 87.94 175 ARG A CA 1
ATOM 1314 C C . ARG A 1 175 ? 21.773 8.889 -14.977 1.00 87.94 175 ARG A C 1
ATOM 1316 O O . ARG A 1 175 ? 22.216 7.900 -15.575 1.00 87.94 175 ARG A O 1
ATOM 1323 N N . THR A 1 176 ? 22.528 9.887 -14.548 1.00 89.06 176 THR A N 1
ATOM 1324 C CA . THR A 1 176 ? 23.977 9.948 -14.698 1.00 89.06 176 THR A CA 1
ATOM 1325 C C . THR A 1 176 ? 24.674 9.520 -13.410 1.00 89.06 176 THR A C 1
ATOM 1327 O O . THR A 1 176 ? 24.110 9.604 -12.320 1.00 89.06 176 THR A O 1
ATOM 1330 N N . ASN A 1 177 ? 25.896 9.008 -13.533 1.00 88.31 177 ASN A N 1
ATOM 1331 C CA . ASN A 1 177 ? 26.786 8.814 -12.391 1.00 88.31 177 ASN A CA 1
ATOM 1332 C C . ASN A 1 177 ? 27.484 10.134 -12.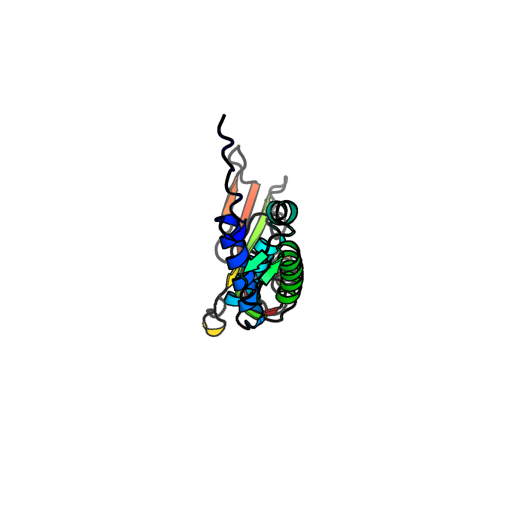010 1.00 88.31 177 ASN A C 1
ATOM 1334 O O . ASN A 1 177 ? 27.317 11.156 -12.675 1.00 88.31 177 ASN A O 1
ATOM 1338 N N . GLU A 1 178 ? 28.327 10.100 -10.976 1.00 88.38 178 GLU A N 1
ATOM 1339 C CA . GLU A 1 178 ? 29.088 11.264 -10.485 1.00 88.38 178 GLU A CA 1
ATOM 1340 C C . GLU A 1 178 ? 29.999 11.913 -11.542 1.00 88.38 178 GLU A C 1
ATOM 1342 O O . GLU A 1 178 ? 30.393 13.066 -11.404 1.00 88.38 178 GLU A O 1
ATOM 1347 N N . ARG A 1 179 ? 30.324 11.190 -12.620 1.00 88.38 179 ARG A N 1
ATOM 1348 C CA . ARG A 1 179 ? 31.150 11.674 -13.735 1.00 88.38 179 ARG A CA 1
ATOM 1349 C C . ARG A 1 179 ? 30.321 12.248 -14.889 1.00 88.38 179 ARG A C 1
ATOM 1351 O O . ARG A 1 179 ? 30.873 12.518 -15.949 1.00 88.38 179 ARG A O 1
ATOM 1358 N N . GLY A 1 180 ? 29.004 12.382 -14.722 1.00 86.12 180 GLY A N 1
ATOM 1359 C CA . GLY A 1 180 ? 28.092 12.873 -15.758 1.00 86.12 180 GLY A CA 1
ATOM 1360 C C . GLY A 1 180 ? 27.783 11.861 -16.866 1.00 86.12 180 GLY A C 1
ATOM 1361 O O . GLY A 1 180 ? 27.103 12.202 -17.830 1.00 86.12 180 GLY A O 1
ATOM 1362 N N . VAL A 1 181 ? 28.238 10.610 -16.743 1.00 86.88 181 VAL A N 1
ATOM 1363 C CA . VAL A 1 181 ? 27.982 9.560 -17.740 1.00 86.88 181 VAL A CA 1
ATOM 1364 C C . VAL A 1 181 ? 26.623 8.932 -17.468 1.00 86.88 181 VAL A C 1
ATOM 1366 O O . VAL A 1 181 ? 26.336 8.539 -16.337 1.00 86.88 181 VAL A O 1
ATOM 1369 N N . VAL A 1 182 ? 25.790 8.814 -18.503 1.00 88.50 182 VAL A N 1
ATOM 1370 C CA . VAL A 1 182 ? 24.496 8.126 -18.419 1.00 88.50 182 VAL A CA 1
ATOM 1371 C C . VAL A 1 182 ? 24.737 6.652 -18.101 1.00 88.50 182 VAL A C 1
ATOM 1373 O O . VAL A 1 182 ? 25.415 5.960 -18.851 1.00 88.50 182 VAL A O 1
ATOM 1376 N N . VAL A 1 183 ? 24.173 6.167 -16.994 1.00 89.88 183 VAL A N 1
ATOM 1377 C CA . VAL A 1 183 ? 24.333 4.770 -16.543 1.00 89.88 183 VAL A CA 1
ATOM 1378 C C . VAL A 1 183 ? 23.012 4.021 -16.430 1.00 89.88 183 VAL A C 1
ATOM 1380 O O . VAL A 1 183 ? 22.977 2.788 -16.437 1.00 89.88 183 VAL A O 1
ATOM 1383 N N . ARG A 1 184 ? 21.908 4.757 -16.310 1.00 90.12 184 ARG A N 1
ATOM 1384 C CA . ARG A 1 184 ? 20.577 4.200 -16.103 1.00 90.12 184 ARG A CA 1
ATOM 1385 C C . ARG A 1 184 ? 19.541 5.088 -16.776 1.00 90.12 184 ARG A C 1
ATOM 1387 O O . ARG A 1 184 ? 19.702 6.302 -16.834 1.00 90.12 184 ARG A O 1
ATOM 1394 N N . ARG A 1 185 ? 18.464 4.472 -17.243 1.00 89.75 185 ARG A N 1
ATOM 1395 C CA . ARG A 1 185 ? 17.230 5.158 -17.615 1.00 89.75 185 ARG A CA 1
ATOM 1396 C C . ARG A 1 185 ? 16.074 4.647 -16.764 1.00 89.75 185 ARG A C 1
ATOM 1398 O O . ARG A 1 185 ? 16.062 3.467 -16.411 1.00 89.75 185 ARG A O 1
ATOM 1405 N N . GLU A 1 186 ? 15.152 5.525 -16.401 1.00 89.56 186 GLU A N 1
ATOM 1406 C CA . GLU A 1 186 ? 14.002 5.255 -15.534 1.00 89.56 186 GLU A CA 1
ATOM 1407 C C . GLU A 1 186 ? 12.713 5.789 -16.163 1.00 89.56 186 GLU A C 1
ATOM 1409 O O . GLU A 1 186 ? 12.728 6.821 -16.834 1.00 89.56 186 GLU A O 1
ATOM 1414 N N . ARG A 1 187 ? 11.596 5.103 -15.935 1.00 85.12 187 ARG A N 1
ATOM 1415 C CA . ARG A 1 187 ? 10.270 5.523 -16.395 1.00 85.12 187 ARG A CA 1
ATOM 1416 C C . ARG A 1 187 ? 9.220 5.134 -15.363 1.00 85.12 187 ARG A C 1
ATOM 1418 O O . ARG A 1 187 ? 9.305 4.042 -14.798 1.00 85.12 187 ARG A O 1
ATOM 1425 N N . THR A 1 188 ? 8.262 6.018 -15.113 1.00 82.12 188 THR A N 1
ATOM 1426 C CA . THR A 1 188 ? 7.102 5.708 -14.270 1.00 82.12 188 THR A CA 1
ATOM 1427 C C . THR A 1 188 ? 6.080 4.927 -15.084 1.00 82.12 188 THR A C 1
ATOM 1429 O O . THR A 1 188 ? 5.941 5.152 -16.284 1.00 82.12 188 THR A O 1
ATOM 1432 N N . VAL A 1 189 ? 5.419 3.973 -14.443 1.00 79.81 189 VAL A N 1
ATOM 1433 C CA . VAL A 1 189 ? 4.391 3.111 -15.016 1.00 79.81 189 VAL A CA 1
ATOM 1434 C C . VAL A 1 189 ? 3.214 3.064 -14.066 1.00 79.81 189 VAL A C 1
ATOM 1436 O O . VAL A 1 189 ? 3.384 2.767 -12.888 1.00 79.81 189 VAL A O 1
ATOM 1439 N N . ASP A 1 190 ? 2.029 3.301 -14.598 1.00 78.50 190 ASP A N 1
ATOM 1440 C CA . ASP A 1 190 ? 0.794 3.376 -13.843 1.00 78.50 190 ASP A CA 1
ATOM 1441 C C . ASP A 1 190 ? 0.007 2.080 -14.022 1.00 78.50 190 ASP A C 1
ATOM 1443 O O . ASP A 1 190 ? -0.263 1.630 -15.137 1.00 78.50 190 ASP A O 1
ATOM 1447 N N . CYS A 1 191 ? -0.383 1.473 -12.912 1.00 77.81 191 CYS A N 1
ATOM 1448 C CA . CYS A 1 191 ? -1.326 0.371 -12.876 1.00 77.81 191 CYS A CA 1
ATOM 1449 C C . CYS A 1 191 ? -2.699 0.894 -12.475 1.00 77.81 191 CYS A C 1
ATOM 1451 O O . CYS A 1 191 ? -2.906 1.258 -11.317 1.00 77.81 191 CYS A O 1
ATOM 1453 N N . PHE A 1 192 ? -3.639 0.865 -13.411 1.00 75.88 192 PHE A N 1
ATOM 1454 C CA . PHE A 1 192 ? -5.049 1.115 -13.161 1.00 75.88 192 PHE A CA 1
ATOM 1455 C C . PHE A 1 192 ? -5.713 -0.193 -12.754 1.00 75.88 192 PHE A C 1
ATOM 1457 O O . PHE A 1 192 ? -5.819 -1.133 -13.544 1.00 75.88 192 PHE A O 1
ATOM 1464 N N . VAL A 1 193 ? -6.147 -0.268 -11.502 1.00 71.06 193 VAL A N 1
ATOM 1465 C CA . VAL A 1 193 ? -6.780 -1.465 -10.953 1.00 71.06 193 VAL A CA 1
ATOM 1466 C C . VAL A 1 193 ? -8.276 -1.218 -10.839 1.00 71.06 193 VAL A C 1
ATOM 1468 O O . VAL A 1 193 ? -8.706 -0.241 -10.229 1.00 71.06 193 VAL A O 1
ATOM 1471 N N . LYS A 1 194 ? -9.066 -2.129 -11.406 1.00 66.94 194 LYS A N 1
ATOM 1472 C CA . LYS A 1 194 ? -10.513 -2.215 -11.213 1.00 66.94 194 LYS A CA 1
ATOM 1473 C C . LYS A 1 194 ? -10.815 -3.620 -10.712 1.00 66.94 194 LYS A C 1
ATOM 1475 O O . LYS A 1 194 ? -10.686 -4.564 -11.480 1.00 66.94 194 LYS A O 1
ATOM 1480 N N . GLY A 1 195 ? -11.155 -3.788 -9.434 1.00 61.59 195 GLY A N 1
ATOM 1481 C CA . GLY A 1 195 ? -11.467 -5.125 -8.925 1.00 61.59 195 GLY A CA 1
ATOM 1482 C C . GLY A 1 195 ? -11.513 -5.264 -7.408 1.00 61.59 195 GLY A C 1
ATOM 1483 O O . GLY A 1 195 ? -11.292 -4.320 -6.654 1.00 61.59 195 GLY A O 1
ATOM 1484 N N . THR A 1 196 ? -11.815 -6.485 -6.961 1.00 55.81 196 THR A N 1
ATOM 1485 C CA . THR A 1 196 ? -11.885 -6.829 -5.534 1.00 55.81 196 THR A CA 1
ATOM 1486 C C . THR A 1 196 ? -10.570 -7.461 -5.083 1.00 55.81 196 THR A C 1
ATOM 1488 O O . THR A 1 196 ? -10.239 -8.542 -5.564 1.00 55.81 196 THR A O 1
ATOM 1491 N N . ARG A 1 197 ? -9.822 -6.837 -4.163 1.00 58.16 197 ARG A N 1
ATOM 1492 C CA . ARG A 1 197 ? -8.646 -7.466 -3.509 1.00 58.16 197 ARG A CA 1
ATOM 1493 C C . ARG A 1 197 ? -8.558 -7.077 -2.038 1.00 58.16 197 ARG A C 1
ATOM 1495 O O . ARG A 1 197 ? -9.133 -6.068 -1.650 1.00 58.16 197 ARG A O 1
ATOM 1502 N N . SER A 1 198 ? -7.889 -7.888 -1.225 1.00 48.94 198 SER A N 1
ATOM 1503 C CA . SER A 1 198 ? -7.873 -7.725 0.235 1.00 48.94 198 SER A CA 1
ATOM 1504 C C . SER A 1 198 ? -6.562 -7.171 0.791 1.00 48.94 198 SER A C 1
ATOM 1506 O O . SER A 1 198 ? -6.555 -6.482 1.803 1.00 48.94 198 SER A O 1
ATOM 1508 N N . ASP A 1 199 ? -5.441 -7.425 0.127 1.00 52.94 199 ASP A N 1
ATOM 1509 C CA . ASP A 1 199 ? -4.109 -7.299 0.714 1.00 52.94 199 ASP A CA 1
ATOM 1510 C C . ASP A 1 199 ? -3.334 -6.042 0.290 1.00 52.94 199 ASP A C 1
ATOM 1512 O O . ASP A 1 199 ? -2.573 -5.511 1.095 1.00 52.94 199 ASP A O 1
ATOM 1516 N N . TRP A 1 200 ? -3.532 -5.527 -0.927 1.00 53.00 200 TRP A N 1
ATOM 1517 C CA . TRP A 1 200 ? -2.654 -4.481 -1.490 1.00 53.00 200 TRP A CA 1
ATOM 1518 C C . TRP A 1 200 ? -3.105 -3.035 -1.246 1.00 53.00 200 TRP A C 1
ATOM 1520 O O . TRP A 1 200 ? -2.297 -2.121 -1.370 1.00 53.00 200 TRP A O 1
ATOM 1530 N N . TRP A 1 201 ? -4.370 -2.809 -0.881 1.00 54.16 201 TRP A N 1
ATOM 1531 C CA . TRP A 1 201 ? -4.937 -1.467 -0.641 1.00 54.16 201 TRP A CA 1
ATOM 1532 C C . TRP A 1 201 ? -4.589 -0.889 0.738 1.00 54.16 201 TRP 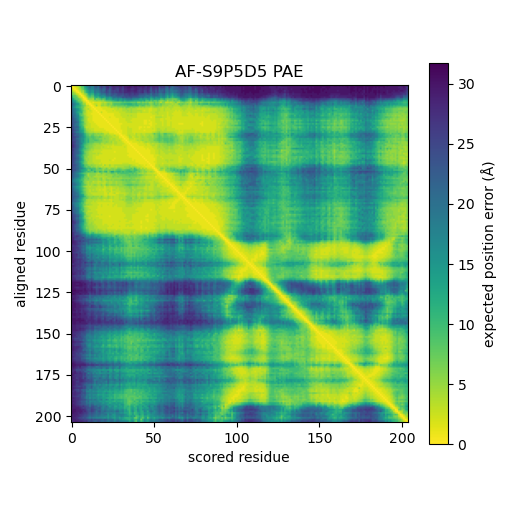A C 1
ATOM 1534 O O . TRP A 1 201 ? -4.782 0.299 0.997 1.00 54.16 201 TRP A O 1
ATOM 1544 N N . LEU A 1 202 ? -4.144 -1.762 1.641 1.00 55.00 202 LEU A N 1
ATOM 1545 C CA . LEU A 1 202 ? -3.934 -1.478 3.057 1.00 55.00 202 LEU A CA 1
ATOM 1546 C C . LEU A 1 202 ? -2.452 -1.273 3.384 1.00 55.00 202 LEU A C 1
ATOM 1548 O O . LEU A 1 202 ? -2.116 -0.714 4.425 1.00 55.00 202 LEU A O 1
ATOM 1552 N N . GLU A 1 203 ? -1.556 -1.682 2.486 1.00 52.31 203 GLU A N 1
ATOM 1553 C CA . GLU A 1 203 ? -0.138 -1.359 2.602 1.00 52.31 203 GLU A CA 1
ATOM 1554 C C . GLU A 1 203 ? 0.052 0.154 2.349 1.00 52.31 203 GLU A C 1
ATOM 1556 O O . GLU A 1 203 ? -0.573 0.699 1.433 1.00 52.31 203 GLU A O 1
ATOM 1561 N N . PRO A 1 204 ? 0.777 0.867 3.234 1.00 46.22 204 PRO A N 1
ATOM 1562 C CA . PRO A 1 204 ? 0.854 2.323 3.217 1.00 46.22 204 PRO A CA 1
ATOM 1563 C C . PRO A 1 204 ? 1.407 2.901 1.917 1.00 46.22 204 PRO A C 1
ATOM 1565 O O . PRO A 1 204 ? 2.326 2.311 1.308 1.00 46.22 204 PRO A O 1
#